Protein AF-0000000087150992 (afdb_homodimer)

Nearest PDB structures (foldseek):
  1lnw-assembly7_A  TM=8.086E-01  e=1.161E-07  Pseudomonas aeruginosa
  3zmd-assembly2_D  TM=7.939E-01  e=7.480E-08  Streptomyces coelicolor
  4zzl-assembly1_B  TM=8.376E-01  e=4.347E-07  Pseudomonas aeruginosa
  8xzu-assembly1_A  TM=7.834E-01  e=3.175E-07  Escherichia coli O127:H6 str. E2348/69
  5cyv-assembly1_B  TM=8.216E-01  e=1.347E-06  Rhodococcus jostii RHA1

Radius of gyration: 24.55 Å; Cα contacts (8 Å, |Δi|>4): 313; chains: 2; bounding box: 111×54×68 Å

Foldseek 3Di:
DPPPPPPPPPPPPPPDPDPPPPPDPPPPPDDPVVVVVVVVVVVVVVLQVVLQVVCCVPPVDGPLLLVLLVVQLVPQVFAFLVRSCVVSVDDSVVSVVSLVVCVVVQQWDWDQDPVHNVTIGIHGDPVNNVVSVVVVVVSVVSVCVVVVVDDPVVVVVVVVVVVVVVVVVVVVD/DPPPPPPPPPPPPPPPPDPPPPPDPPPPPDDPVVVVVVVVVVVVVVLQVVLQVVCCVPPVDGPLLLVLLVVQLVPQVFAFLVRSCVVSVDDSVVSVVSLVVCVVVQQWDWDQDPVHNVTIGIHGDPVNNVVSVVVVVVSVVSVCVVVVVDDPVVVVVVVVVVVVVVVVVVVVD

Organism: NCBI:txid2511166

Secondary structure (DSSP, 8-state):
---------------------------TTS-HHHHHHHHHHHHHHHHHHHHHHHHHHHHS--HHHHHHHHHHHT-TT-B-HHHHHHHHT--HHHHHHHHHHHHHTTSEEEEE-SS-TT-EEEEE-HHHHHHHHHHHHHHHHHHHHHHTTS-HHHHHHHHHHHHHHHHHHHH--/---------------------------TTS-HHHHHHHHHHHHHHHHHHHHHHHHHHHHS--HHHHHHHHHHHT-TT-EEHHHHHHHHT--HHHHHHHHHHHHHTTSEEEEE-SS-TT-EEEEE-HHHHHHHHHHHHHHHHHHHHHHTTS-HHHHHHHHHHHHHHHHHHHH--

Solvent-accessible surface area (backbone atoms only — not comparable to full-atom values): 19732 Å² total; per-residue (Å²): 137,85,79,74,78,74,74,73,75,76,73,76,74,74,75,72,75,74,69,74,78,65,74,67,77,76,58,92,76,62,51,71,36,51,54,37,50,54,39,49,47,49,40,50,49,53,51,49,52,54,49,31,55,47,35,34,70,77,66,71,43,47,54,69,57,49,51,51,51,53,53,30,70,74,26,85,89,32,41,37,70,66,57,52,28,65,73,68,72,48,54,65,70,58,45,51,54,50,50,51,50,36,37,74,71,47,32,30,44,81,37,72,27,90,88,41,76,86,37,55,22,37,31,62,28,75,62,20,47,54,52,43,52,56,50,50,54,52,50,48,53,53,41,34,64,64,52,55,76,49,52,70,66,54,48,54,52,41,40,52,44,37,49,53,49,39,56,52,48,60,68,74,100,136,84,83,73,79,76,73,76,74,76,74,76,74,74,74,71,74,73,70,75,77,66,75,66,77,77,57,92,76,61,51,73,37,51,56,36,50,53,37,50,47,50,40,50,51,54,51,48,52,54,49,30,54,49,35,34,71,77,65,71,42,47,54,69,58,49,52,52,51,53,52,29,70,73,26,85,88,31,41,38,68,67,58,51,27,65,71,66,71,49,54,66,68,58,44,51,54,50,50,52,51,37,36,73,71,47,32,30,43,80,35,72,27,89,88,41,76,88,37,55,23,37,30,62,26,75,62,20,47,55,54,44,50,56,50,50,53,52,51,50,52,51,41,34,64,66,52,54,76,50,51,70,66,55,47,53,51,42,38,51,43,38,50,53,50,38,56,51,47,58,68,75,99

Structure (mmCIF, N/CA/C/O backbone):
data_AF-0000000087150992-model_v1
#
loop_
_entity.id
_entity.type
_entity.pdbx_description
1 polymer 'HTH marR-type domain-containing protein'
#
loop_
_atom_site.group_PDB
_atom_site.id
_atom_site.type_symbol
_atom_site.label_atom_id
_atom_site.label_alt_id
_atom_site.label_comp_id
_atom_site.label_asym_id
_atom_site.label_entity_id
_atom_site.label_seq_id
_atom_site.pdbx_PDB_ins_code
_atom_site.Cartn_x
_atom_site.Cartn_y
_atom_site.Cartn_z
_atom_site.occupancy
_atom_site.B_iso_or_equiv
_atom_site.auth_seq_id
_atom_site.auth_comp_id
_atom_site.auth_asym_id
_atom_site.auth_atom_id
_atom_site.pdbx_PDB_model_num
ATOM 1 N N . MET A 1 1 ? 47.281 20.234 -45.594 1 30.03 1 MET A N 1
ATOM 2 C CA . MET A 1 1 ? 47.5 20.25 -44.125 1 30.03 1 MET A CA 1
ATOM 3 C C . MET A 1 1 ? 46.219 20.641 -43.406 1 30.03 1 MET A C 1
ATOM 5 O O . MET A 1 1 ? 45.969 21.828 -43.156 1 30.03 1 MET A O 1
ATOM 9 N N . ASP A 1 2 ? 45 19.969 -43.75 1 31.89 2 ASP A N 1
ATOM 10 C CA . ASP A 1 2 ? 43.594 20.234 -43.375 1 31.89 2 ASP A CA 1
ATOM 11 C C . ASP A 1 2 ? 43.375 19.953 -41.875 1 31.89 2 ASP A C 1
ATOM 13 O O . ASP A 1 2 ? 43.531 18.828 -41.406 1 31.89 2 ASP A O 1
ATOM 17 N N . ALA A 1 3 ? 43.75 20.953 -41.031 1 36.41 3 ALA A N 1
ATOM 18 C CA . ALA A 1 3 ? 43.562 20.984 -39.562 1 36.41 3 ALA A CA 1
ATOM 19 C C . ALA A 1 3 ? 42.094 20.797 -39.219 1 36.41 3 ALA A C 1
ATOM 21 O O . ALA A 1 3 ? 41.281 21.688 -39.406 1 36.41 3 ALA A O 1
ATOM 22 N N . THR A 1 4 ? 41.562 19.594 -39.344 1 32.5 4 THR A N 1
ATOM 23 C CA . THR A 1 4 ? 40.219 19.219 -38.906 1 32.5 4 THR A CA 1
ATOM 24 C C . THR A 1 4 ? 40.031 19.484 -37.438 1 32.5 4 THR A C 1
ATOM 26 O O . THR A 1 4 ? 40.75 18.922 -36.594 1 32.5 4 THR A O 1
ATOM 29 N N . VAL A 1 5 ? 39.625 20.656 -37.062 1 29.73 5 VAL A N 1
ATOM 30 C CA . VAL A 1 5 ? 39.344 21.078 -35.688 1 29.73 5 VAL A CA 1
ATOM 31 C C . VAL A 1 5 ? 38.344 20.109 -35.031 1 29.73 5 VAL A C 1
ATOM 33 O O . VAL A 1 5 ? 37.188 20.016 -35.469 1 29.73 5 VAL A O 1
ATOM 36 N N . LYS A 1 6 ? 38.812 18.938 -34.562 1 30.88 6 LYS A N 1
ATOM 37 C CA . LYS A 1 6 ? 38 18.031 -33.719 1 30.88 6 LYS A CA 1
ATOM 38 C C . LYS A 1 6 ? 37.406 18.781 -32.531 1 30.88 6 LYS A C 1
ATOM 40 O O . LYS A 1 6 ? 38.094 19.25 -31.656 1 30.88 6 LYS A O 1
ATOM 45 N N . ARG A 1 7 ? 36.312 19.547 -32.812 1 27.53 7 ARG A N 1
ATOM 46 C CA . ARG A 1 7 ? 35.594 20.109 -31.656 1 27.53 7 ARG A CA 1
ATOM 47 C C . ARG A 1 7 ? 35.25 19.031 -30.641 1 27.53 7 ARG A C 1
ATOM 49 O O . ARG A 1 7 ? 34.594 18.047 -30.969 1 27.53 7 ARG A O 1
ATOM 56 N N . LYS A 1 8 ? 36.062 18.922 -29.625 1 28.25 8 LYS A N 1
ATOM 57 C CA . LYS A 1 8 ? 35.844 18.078 -28.453 1 28.25 8 LYS A CA 1
ATOM 58 C C . LYS A 1 8 ? 34.406 18.266 -27.922 1 28.25 8 LYS A C 1
ATOM 60 O O . LYS A 1 8 ? 34 19.375 -27.609 1 28.25 8 LYS A O 1
ATOM 65 N N . VAL A 1 9 ? 33.438 17.531 -28.422 1 30.3 9 VAL A N 1
ATOM 66 C CA . VAL A 1 9 ? 32.094 17.469 -27.828 1 30.3 9 VAL A CA 1
ATOM 67 C C . VAL A 1 9 ? 32.219 17.297 -26.312 1 30.3 9 VAL A C 1
ATOM 69 O O . VAL A 1 9 ? 32.875 16.375 -25.844 1 30.3 9 VAL A O 1
ATOM 72 N N . ARG A 1 10 ? 32.219 18.422 -25.594 1 30.8 10 ARG A N 1
ATOM 73 C CA . ARG A 1 10 ? 32.125 18.422 -24.125 1 30.8 10 ARG A CA 1
ATOM 74 C C . ARG A 1 10 ? 31.109 17.391 -23.656 1 30.8 10 ARG A C 1
ATOM 76 O O . ARG A 1 10 ? 29.938 17.438 -24.047 1 30.8 10 ARG A O 1
ATOM 83 N N . SER A 1 11 ? 31.594 16.172 -23.266 1 30.17 11 SER A N 1
ATOM 84 C CA . SER A 1 11 ? 30.828 15.102 -22.656 1 30.17 11 SER A CA 1
ATOM 85 C C . SER A 1 11 ? 29.875 15.648 -21.594 1 30.17 11 SER A C 1
ATOM 87 O O . SER A 1 11 ? 30.266 16.453 -20.734 1 30.17 11 SER A O 1
ATOM 89 N N . ALA A 1 12 ? 28.672 15.922 -21.938 1 28.17 12 ALA A N 1
ATOM 90 C CA . ALA A 1 12 ? 27.672 16.266 -20.938 1 28.17 12 ALA A CA 1
ATOM 91 C C . ALA A 1 12 ? 27.812 15.398 -19.688 1 28.17 12 ALA A C 1
ATOM 93 O O . ALA A 1 12 ? 27.766 14.164 -19.766 1 28.17 12 ALA A O 1
ATOM 94 N N . LYS A 1 13 ? 28.625 15.797 -18.688 1 29.56 13 LYS A N 1
ATOM 95 C CA . LYS A 1 13 ? 28.688 15.164 -17.375 1 29.56 13 LYS A CA 1
ATOM 96 C C . LYS A 1 13 ? 27.281 14.75 -16.906 1 29.56 13 LYS A C 1
ATOM 98 O O . LYS A 1 13 ? 26.359 15.562 -16.922 1 29.56 13 LYS A O 1
ATOM 103 N N . SER A 1 14 ? 26.844 13.477 -17.062 1 30.59 14 SER A N 1
ATOM 104 C CA . SER A 1 14 ? 25.625 12.828 -16.594 1 30.59 14 SER A CA 1
ATOM 105 C C . SER A 1 14 ? 25.25 13.305 -15.195 1 30.59 14 SER A C 1
ATOM 107 O O . SER A 1 14 ? 26.047 13.234 -14.266 1 30.59 14 SER A O 1
ATOM 109 N N . ALA A 1 15 ? 24.531 14.391 -15.039 1 31.69 15 ALA A N 1
ATOM 110 C CA . ALA A 1 15 ? 24.016 14.852 -13.75 1 31.69 15 ALA A CA 1
ATOM 111 C C . ALA A 1 15 ? 23.594 13.68 -12.875 1 31.69 15 ALA A C 1
ATOM 113 O O . ALA A 1 15 ? 22.906 12.766 -13.352 1 31.69 15 ALA A O 1
ATOM 114 N N . ARG A 1 16 ? 24.453 13.227 -11.938 1 30.14 16 ARG A N 1
ATOM 115 C CA . ARG A 1 16 ? 24.141 12.18 -10.977 1 30.14 16 ARG A CA 1
ATOM 116 C C . ARG A 1 16 ? 22.703 12.297 -10.477 1 30.14 16 ARG A C 1
ATOM 118 O O . ARG A 1 16 ? 22.25 13.398 -10.172 1 30.14 16 ARG A O 1
ATOM 125 N N . PRO A 1 17 ? 21.766 11.445 -10.805 1 33.44 17 PRO A N 1
ATOM 126 C CA . PRO A 1 17 ? 20.406 11.57 -10.273 1 33.44 17 PRO A CA 1
ATOM 127 C C . PRO A 1 17 ? 20.391 11.961 -8.797 1 33.44 17 PRO A C 1
ATOM 129 O O . PRO A 1 17 ? 21.281 11.578 -8.039 1 33.44 17 PRO A O 1
ATOM 132 N N . ALA A 1 18 ? 19.875 13.125 -8.461 1 33.72 18 ALA A N 1
ATOM 133 C CA . ALA A 1 18 ? 19.797 13.625 -7.09 1 33.72 18 ALA A CA 1
ATOM 134 C C . ALA A 1 18 ? 19.406 12.508 -6.125 1 33.72 18 ALA A C 1
ATOM 136 O O . ALA A 1 18 ? 18.656 11.602 -6.492 1 33.72 18 ALA A O 1
ATOM 137 N N . PRO A 1 19 ? 20.266 12.125 -5.199 1 32.22 19 PRO A N 1
ATOM 138 C CA . PRO A 1 19 ? 19.922 11.078 -4.234 1 32.22 19 PRO A CA 1
ATOM 139 C C . PRO A 1 19 ? 18.469 11.18 -3.76 1 32.22 19 PRO A C 1
ATOM 141 O O . PRO A 1 19 ? 17.875 12.258 -3.795 1 32.22 19 PRO A O 1
ATOM 144 N N . PRO A 1 20 ? 17.656 10.195 -3.779 1 33.03 20 PRO A N 1
ATOM 145 C CA . PRO A 1 20 ? 16.312 10.312 -3.215 1 33.03 20 PRO A CA 1
ATOM 146 C C . PRO A 1 20 ? 16.281 11.148 -1.938 1 33.03 20 PRO A C 1
ATOM 148 O O . PRO A 1 20 ? 17.25 11.148 -1.167 1 33.03 20 PRO A O 1
ATOM 151 N N . VAL A 1 21 ? 15.875 12.359 -1.996 1 33.38 21 VAL A N 1
ATOM 152 C CA . VAL A 1 21 ? 15.734 13.203 -0.815 1 33.38 21 VAL A CA 1
ATOM 153 C C . VAL A 1 21 ? 15.453 12.336 0.41 1 33.38 21 VAL A C 1
ATOM 155 O O . VAL A 1 21 ? 14.523 11.516 0.401 1 33.38 21 VAL A O 1
ATOM 158 N N . GLU A 1 22 ? 16.469 11.852 1.103 1 36.12 22 GLU A N 1
ATOM 159 C CA . GLU A 1 22 ? 16.25 11.227 2.404 1 36.12 22 GLU A CA 1
ATOM 160 C C . GLU A 1 22 ? 15.125 11.906 3.168 1 36.12 22 GLU A C 1
ATOM 162 O O . GLU A 1 22 ? 14.953 13.125 3.078 1 36.12 22 GLU A O 1
ATOM 167 N N . PRO A 1 23 ? 14.031 11.281 3.492 1 36.53 23 PRO A N 1
ATOM 168 C CA . PRO A 1 23 ? 13.062 12.023 4.305 1 36.53 23 PRO A CA 1
ATOM 169 C C . PRO A 1 23 ? 13.734 12.984 5.281 1 36.53 23 PRO A C 1
ATOM 171 O O . PRO A 1 23 ? 14.883 12.773 5.676 1 36.53 23 PRO A O 1
ATOM 174 N N . ALA A 1 24 ? 13.43 14.305 5.215 1 37.59 24 ALA A N 1
ATOM 175 C CA . ALA A 1 24 ? 13.875 15.273 6.211 1 37.59 24 ALA A CA 1
ATOM 176 C C . ALA A 1 24 ? 14.227 14.586 7.527 1 37.59 24 ALA A C 1
ATOM 178 O O . ALA A 1 24 ? 13.703 13.508 7.832 1 37.59 24 ALA A O 1
ATOM 179 N N . PRO A 1 25 ? 15.367 14.82 8.047 1 37.38 25 PRO A N 1
ATOM 180 C CA . PRO A 1 25 ? 15.586 14.305 9.406 1 37.38 25 PRO A CA 1
ATOM 181 C C . PRO A 1 25 ? 14.297 14.203 10.211 1 37.38 25 PRO A C 1
ATOM 183 O O . PRO A 1 25 ? 13.391 15.023 10.047 1 37.38 25 PRO A O 1
ATOM 186 N N . GLU A 1 26 ? 13.664 12.961 10.414 1 41.31 26 GLU A N 1
ATOM 187 C CA . GLU A 1 26 ? 12.578 12.781 11.367 1 41.31 26 GLU A CA 1
ATOM 188 C C . GLU A 1 26 ? 12.602 13.859 12.445 1 41.31 26 GLU A C 1
ATOM 190 O O . GLU A 1 26 ? 13.594 13.992 13.172 1 41.31 26 GLU A O 1
ATOM 195 N N . SER A 1 27 ? 12.266 15.008 12.297 1 39.84 27 SER A N 1
ATOM 196 C CA . SER A 1 27 ? 12.156 15.922 13.43 1 39.84 27 SER A CA 1
ATOM 197 C C . SER A 1 27 ? 12.023 15.156 14.742 1 39.84 27 SER A C 1
ATOM 199 O O . SER A 1 27 ? 11.445 14.07 14.781 1 39.84 27 SER A O 1
ATOM 201 N N . ASP A 1 28 ? 12.898 15.258 15.758 1 43.44 28 ASP A N 1
ATOM 202 C CA . ASP A 1 28 ? 12.914 14.82 17.156 1 43.44 28 ASP A CA 1
ATOM 203 C C . ASP A 1 28 ? 11.5 14.609 17.672 1 43.44 28 ASP A C 1
ATOM 205 O O . ASP A 1 28 ? 11.281 13.812 18.594 1 43.44 28 ASP A O 1
ATOM 209 N N . GLY A 1 29 ? 10.469 15.359 17.109 1 50.53 29 GLY A N 1
ATOM 210 C CA . GLY A 1 29 ? 9.156 15.352 17.75 1 50.53 29 GLY A CA 1
ATOM 211 C C . GLY A 1 29 ? 8.203 14.344 17.141 1 50.53 29 GLY A C 1
ATOM 212 O O . GLY A 1 29 ? 7.016 14.32 17.484 1 50.53 29 GLY A O 1
ATOM 213 N N . ALA A 1 30 ? 8.539 13.797 16.047 1 60.84 30 ALA A N 1
ATOM 214 C CA . ALA A 1 30 ? 7.551 12.852 15.539 1 60.84 30 ALA A CA 1
ATOM 215 C C . ALA A 1 30 ? 7.402 11.656 16.484 1 60.84 30 ALA A C 1
ATOM 217 O O . ALA A 1 30 ? 8.398 11.062 16.906 1 60.84 30 ALA A O 1
ATOM 218 N N . HIS A 1 31 ? 6.23 11.398 16.859 1 86.69 31 HIS A N 1
ATOM 219 C CA . HIS A 1 31 ? 5.879 10.266 17.703 1 86.69 31 HIS A CA 1
ATOM 220 C C . HIS A 1 31 ? 6.336 8.953 17.094 1 86.69 31 HIS A C 1
ATOM 222 O O . HIS A 1 31 ? 6.441 8.844 15.867 1 86.69 31 HIS A O 1
ATOM 228 N N . LEU A 1 32 ? 7.047 8.125 17.859 1 93.44 32 LEU A N 1
ATOM 229 C CA . LEU A 1 32 ? 7.484 6.785 17.5 1 93.44 32 LEU A CA 1
ATOM 230 C C . LEU A 1 32 ? 6.465 6.109 16.594 1 93.44 32 LEU A C 1
ATOM 232 O O . LEU A 1 32 ? 6.832 5.457 15.609 1 93.44 32 LEU A O 1
ATOM 236 N N . GLU A 1 33 ? 5.273 6.379 16.75 1 96.06 33 GLU A N 1
ATOM 237 C CA . GLU A 1 33 ? 4.18 5.773 15.992 1 96.06 33 GLU A CA 1
ATOM 238 C C . GLU A 1 33 ? 4.176 6.262 14.547 1 96.06 33 GLU A C 1
ATOM 240 O O . GLU A 1 33 ? 3.982 5.473 13.617 1 96.06 33 GLU A O 1
ATOM 245 N N . LEU A 1 34 ? 4.41 7.547 14.398 1 95.31 34 LEU A N 1
ATOM 246 C CA . LEU A 1 34 ? 4.422 8.109 13.055 1 95.31 34 LEU A CA 1
ATOM 247 C C . LEU A 1 34 ? 5.613 7.594 12.258 1 95.31 34 LEU A C 1
ATOM 249 O O . LEU A 1 34 ? 5.492 7.305 11.07 1 95.31 34 LEU A O 1
ATOM 253 N N . ARG A 1 35 ? 6.719 7.48 12.914 1 95.31 35 ARG A N 1
ATOM 254 C CA . ARG A 1 35 ? 7.906 6.953 12.25 1 95.31 35 ARG A CA 1
ATOM 255 C C . ARG A 1 35 ? 7.688 5.512 11.805 1 95.31 35 ARG A C 1
ATOM 257 O O . ARG A 1 35 ? 8.109 5.129 10.711 1 95.31 35 ARG A O 1
ATOM 264 N N . ILE A 1 36 ? 7.023 4.758 12.617 1 97.19 36 ILE A N 1
ATOM 265 C CA . ILE A 1 36 ? 6.715 3.371 12.281 1 97.19 36 ILE A CA 1
ATOM 266 C C . ILE A 1 36 ? 5.828 3.324 11.039 1 97.19 36 ILE A C 1
ATOM 268 O O . ILE A 1 36 ? 6.086 2.553 10.117 1 97.19 36 ILE A O 1
ATOM 272 N N . TRP A 1 37 ? 4.82 4.156 11.023 1 96.75 37 TRP A N 1
ATOM 273 C CA . TRP A 1 37 ? 3.898 4.191 9.891 1 96.75 37 TRP A CA 1
ATOM 274 C C . TRP A 1 37 ? 4.633 4.547 8.602 1 96.75 37 TRP A C 1
ATOM 276 O O . TRP A 1 37 ? 4.473 3.867 7.586 1 96.75 37 TRP A O 1
ATOM 286 N N . LEU A 1 38 ? 5.441 5.555 8.664 1 93.69 38 LEU A N 1
ATOM 287 C CA . LEU A 1 38 ? 6.156 6.02 7.48 1 93.69 3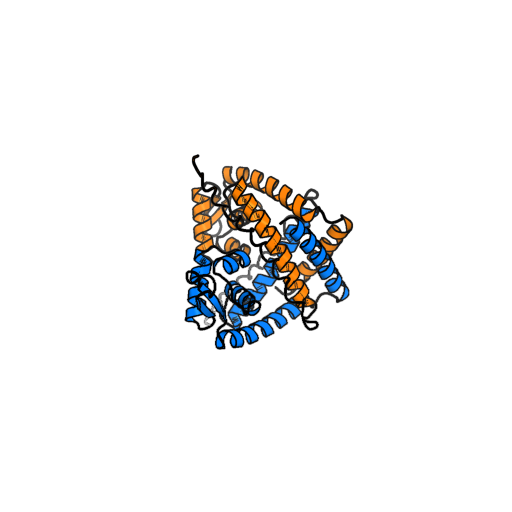8 LEU A CA 1
ATOM 288 C C . LEU A 1 38 ? 7.129 4.953 6.98 1 93.69 38 LEU A C 1
ATOM 290 O O . LEU A 1 38 ? 7.27 4.758 5.77 1 93.69 38 LEU A O 1
ATOM 294 N N . ARG A 1 39 ? 7.754 4.238 7.887 1 95.88 39 ARG A N 1
ATOM 295 C CA . ARG A 1 39 ? 8.68 3.18 7.496 1 95.88 39 ARG A CA 1
ATOM 296 C C . ARG A 1 39 ? 7.93 1.986 6.914 1 95.88 39 ARG A C 1
ATOM 298 O O . ARG A 1 39 ? 8.367 1.393 5.926 1 95.88 39 ARG A O 1
ATOM 305 N N . LEU A 1 40 ? 6.859 1.624 7.574 1 97.31 40 LEU A N 1
ATOM 306 C CA . LEU A 1 40 ? 6 0.558 7.074 1 97.31 40 LEU A CA 1
ATOM 307 C C . LEU A 1 40 ? 5.527 0.861 5.652 1 97.31 40 LEU A C 1
ATOM 309 O O . LEU A 1 40 ? 5.637 0.012 4.766 1 97.31 40 LEU A O 1
ATOM 313 N N . LEU A 1 41 ? 5.051 2.055 5.445 1 93.75 41 LEU A N 1
ATOM 314 C CA . LEU A 1 41 ? 4.574 2.498 4.141 1 93.75 41 LEU A CA 1
ATOM 315 C C . LEU A 1 41 ? 5.703 2.479 3.115 1 93.75 41 LEU A C 1
ATOM 317 O O . LEU A 1 41 ? 5.512 2.029 1.982 1 93.75 41 LEU A O 1
ATOM 321 N N . ALA A 1 42 ? 6.828 2.947 3.514 1 92.94 42 ALA A N 1
ATOM 322 C CA . ALA A 1 42 ? 7.977 2.975 2.613 1 92.94 42 ALA A CA 1
ATOM 323 C C . ALA A 1 42 ? 8.367 1.564 2.182 1 92.94 42 ALA A C 1
ATOM 325 O O . ALA A 1 42 ? 8.641 1.324 1.003 1 92.94 42 ALA A O 1
ATOM 326 N N . CYS A 1 43 ? 8.422 0.667 3.102 1 96 43 CYS A N 1
ATOM 327 C CA . CYS A 1 43 ? 8.75 -0.718 2.785 1 96 43 CYS A CA 1
ATOM 328 C C . CYS A 1 43 ? 7.723 -1.322 1.837 1 96 43 CYS A C 1
ATOM 330 O O . CYS A 1 43 ? 8.086 -1.905 0.812 1 96 43 CYS A O 1
ATOM 332 N N . ALA A 1 44 ? 6.469 -1.169 2.191 1 94.88 44 ALA A N 1
ATOM 333 C CA . ALA A 1 44 ? 5.402 -1.721 1.357 1 94.88 44 ALA A CA 1
ATOM 334 C C . ALA A 1 44 ? 5.453 -1.137 -0.052 1 94.88 44 ALA A C 1
ATOM 336 O O . ALA A 1 44 ? 5.355 -1.871 -1.038 1 94.88 44 ALA A O 1
ATOM 337 N N . THR A 1 45 ? 5.641 0.156 -0.151 1 91.38 45 THR A N 1
ATOM 338 C CA . THR A 1 45 ? 5.656 0.851 -1.433 1 91.38 45 THR A CA 1
ATOM 339 C C . THR A 1 45 ? 6.836 0.389 -2.283 1 91.38 45 THR A C 1
ATOM 341 O O . THR A 1 45 ? 6.688 0.139 -3.48 1 91.38 45 THR A O 1
ATOM 344 N N . ARG A 1 46 ? 7.934 0.303 -1.704 1 92.88 46 ARG A N 1
ATOM 345 C CA . ARG A 1 46 ? 9.133 -0.097 -2.439 1 92.88 46 ARG A CA 1
ATOM 346 C C . ARG A 1 46 ? 9 -1.523 -2.963 1 92.88 46 ARG A C 1
ATOM 348 O O . ARG A 1 46 ? 9.375 -1.809 -4.102 1 92.88 46 ARG A O 1
ATOM 355 N N . ILE A 1 47 ? 8.531 -2.404 -2.162 1 95.69 47 ILE A N 1
ATOM 356 C CA . ILE A 1 47 ? 8.336 -3.785 -2.588 1 95.69 47 ILE A CA 1
ATOM 357 C C . ILE A 1 47 ? 7.293 -3.844 -3.701 1 95.69 47 ILE A C 1
ATOM 359 O O . ILE A 1 47 ? 7.5 -4.512 -4.719 1 95.69 47 ILE A O 1
ATOM 363 N N . GLU A 1 48 ? 6.207 -3.156 -3.527 1 93.25 48 GLU A N 1
ATOM 364 C CA . GLU A 1 48 ? 5.16 -3.121 -4.547 1 93.25 48 GLU A CA 1
ATOM 365 C C . GLU A 1 48 ? 5.703 -2.6 -5.875 1 93.25 48 GLU A C 1
ATOM 367 O O . GLU A 1 48 ? 5.387 -3.141 -6.938 1 93.25 48 GLU A O 1
ATOM 372 N N . LYS A 1 49 ? 6.453 -1.532 -5.781 1 92.31 49 LYS A N 1
ATOM 373 C CA . LYS A 1 49 ? 7.043 -0.979 -6.996 1 92.31 49 LYS A CA 1
ATOM 374 C C . LYS A 1 49 ? 7.906 -2.016 -7.711 1 92.31 49 LYS A C 1
ATOM 376 O O . LYS A 1 49 ? 7.824 -2.168 -8.93 1 92.31 49 LYS A O 1
ATOM 381 N N . ALA A 1 50 ? 8.734 -2.699 -6.98 1 94.38 50 ALA A N 1
ATOM 382 C CA . ALA A 1 50 ? 9.594 -3.736 -7.551 1 94.38 50 ALA A CA 1
ATOM 383 C C . ALA A 1 50 ? 8.766 -4.859 -8.164 1 94.38 50 ALA A C 1
ATOM 385 O O . ALA A 1 50 ? 9.039 -5.312 -9.273 1 94.38 50 ALA A O 1
ATOM 386 N N . LEU A 1 51 ? 7.777 -5.281 -7.457 1 95.94 51 LEU A N 1
ATOM 387 C CA . LEU A 1 51 ? 6.918 -6.359 -7.934 1 95.94 51 LEU A CA 1
ATOM 388 C C . LEU A 1 51 ? 6.152 -5.934 -9.18 1 95.94 51 LEU A C 1
ATOM 390 O O . LEU A 1 51 ? 6.051 -6.703 -10.141 1 95.94 51 LEU A O 1
ATOM 394 N N . ASN A 1 52 ? 5.617 -4.758 -9.148 1 93.94 52 ASN A N 1
ATOM 395 C CA . ASN A 1 52 ? 4.863 -4.254 -10.289 1 93.94 52 ASN A CA 1
ATOM 396 C C . ASN A 1 52 ? 5.73 -4.191 -11.547 1 93.94 52 ASN A C 1
ATOM 398 O O . ASN A 1 52 ? 5.285 -4.566 -12.633 1 93.94 52 ASN A O 1
ATOM 402 N N . ALA A 1 53 ? 6.914 -3.695 -11.383 1 93.62 53 ALA A N 1
ATOM 403 C CA . ALA A 1 53 ? 7.832 -3.621 -12.516 1 93.62 53 ALA A CA 1
ATOM 404 C C . ALA A 1 53 ? 8.102 -5.004 -13.094 1 93.62 53 ALA A C 1
ATOM 406 O O . ALA A 1 53 ? 8.109 -5.18 -14.312 1 93.62 53 ALA A O 1
ATOM 407 N N . ARG A 1 54 ? 8.266 -5.957 -12.297 1 96.5 54 ARG A N 1
ATOM 408 C CA . ARG A 1 54 ? 8.57 -7.312 -12.742 1 96.5 54 ARG A CA 1
ATOM 409 C C . ARG A 1 54 ? 7.336 -7.977 -13.352 1 96.5 54 ARG A C 1
ATOM 411 O O . ARG A 1 54 ? 7.441 -8.695 -14.344 1 96.5 54 ARG A O 1
ATOM 418 N N . LEU A 1 55 ? 6.191 -7.754 -12.758 1 97 55 LEU A N 1
ATOM 419 C CA . LEU A 1 55 ? 4.938 -8.273 -13.297 1 97 55 LEU A CA 1
ATOM 420 C C . LEU A 1 55 ? 4.691 -7.742 -14.711 1 97 55 LEU A C 1
ATOM 422 O O . LEU A 1 55 ? 4.285 -8.492 -15.594 1 97 55 LEU A O 1
ATOM 426 N N . ARG A 1 56 ? 4.953 -6.52 -14.867 1 95.19 56 ARG A N 1
ATOM 427 C CA . ARG A 1 56 ? 4.785 -5.914 -16.188 1 95.19 56 ARG A CA 1
ATOM 428 C C . ARG A 1 56 ? 5.773 -6.504 -17.188 1 95.19 56 ARG A C 1
ATOM 430 O O . ARG A 1 56 ? 5.395 -6.855 -18.297 1 95.19 56 ARG A O 1
ATOM 437 N N . LYS A 1 57 ? 6.941 -6.617 -16.719 1 96.94 57 LYS A N 1
ATOM 438 C CA . LYS A 1 57 ? 8.016 -7.066 -17.609 1 96.94 57 LYS A CA 1
ATOM 439 C C . LYS A 1 57 ? 7.816 -8.523 -18.016 1 96.94 57 LYS A C 1
ATOM 441 O O . LYS A 1 57 ? 7.93 -8.867 -19.188 1 96.94 57 LYS A O 1
ATOM 446 N N . GLU A 1 58 ? 7.469 -9.367 -17.141 1 97.25 58 GLU A N 1
ATOM 447 C CA . GLU A 1 58 ? 7.477 -10.805 -17.406 1 97.25 58 GLU A CA 1
ATOM 448 C C . GLU A 1 58 ? 6.098 -11.289 -17.859 1 97.25 58 GLU A C 1
ATOM 450 O O . GLU A 1 58 ? 5.988 -12.258 -18.609 1 97.25 58 GLU A O 1
ATOM 455 N N . PHE A 1 59 ? 5.016 -10.602 -17.422 1 96.94 59 PHE A N 1
ATOM 456 C CA . PHE A 1 59 ? 3.689 -11.156 -17.656 1 96.94 59 PHE A CA 1
ATOM 457 C C . PHE A 1 59 ? 2.77 -10.117 -18.281 1 96.94 59 PHE A C 1
ATOM 459 O O . PHE A 1 59 ? 1.595 -10.391 -18.531 1 96.94 59 PHE A O 1
ATOM 466 N N . ASN A 1 60 ? 3.244 -8.977 -18.516 1 95.88 60 ASN A N 1
ATOM 467 C CA . ASN A 1 60 ? 2.438 -7.883 -19.047 1 95.88 60 ASN A CA 1
ATOM 468 C C . ASN A 1 60 ? 1.172 -7.664 -18.219 1 95.88 60 ASN A C 1
ATOM 470 O O . ASN A 1 60 ? 0.077 -7.555 -18.781 1 95.88 60 ASN A O 1
ATOM 474 N N . THR A 1 61 ? 1.289 -7.668 -16.953 1 95.69 61 THR A N 1
ATOM 475 C CA . THR A 1 61 ? 0.19 -7.488 -16.016 1 95.69 61 THR A CA 1
ATOM 476 C C . THR A 1 61 ? 0.566 -6.48 -14.922 1 95.69 61 THR A C 1
ATOM 478 O O . THR A 1 61 ? 1.692 -5.98 -14.898 1 95.69 61 THR A O 1
ATOM 481 N N . THR A 1 62 ? -0.458 -6.105 -14.109 1 91.88 62 THR A N 1
ATOM 482 C CA . THR A 1 62 ? -0.252 -5.133 -13.047 1 91.88 62 THR A CA 1
ATOM 483 C C . THR A 1 62 ? -0.479 -5.773 -11.68 1 91.88 62 THR A C 1
ATOM 485 O O . THR A 1 62 ? -1.031 -6.871 -11.586 1 91.88 62 THR A O 1
ATOM 488 N N . LEU A 1 63 ? -0.034 -5.055 -10.719 1 91.19 63 LEU A N 1
ATOM 489 C CA . LEU A 1 63 ? -0.226 -5.539 -9.352 1 91.19 63 LEU A CA 1
ATOM 490 C C . LEU A 1 63 ? -1.71 -5.641 -9.016 1 91.19 63 LEU A C 1
ATOM 492 O O . LEU A 1 63 ? -2.133 -6.574 -8.336 1 91.19 63 LEU A O 1
ATOM 496 N N . ALA A 1 64 ? -2.496 -4.699 -9.477 1 90.5 64 ALA A N 1
ATOM 497 C CA . ALA A 1 64 ? -3.934 -4.727 -9.219 1 90.5 64 ALA A CA 1
ATOM 498 C C . ALA A 1 64 ? -4.57 -5.984 -9.805 1 90.5 64 ALA A C 1
ATOM 500 O O . ALA A 1 64 ? -5.406 -6.625 -9.156 1 90.5 64 ALA A O 1
ATOM 501 N N . ARG A 1 65 ? -4.18 -6.297 -10.992 1 94.44 65 ARG A N 1
ATOM 502 C CA . ARG A 1 65 ? -4.656 -7.512 -11.641 1 94.44 65 ARG A CA 1
ATOM 503 C C . ARG A 1 65 ? -4.219 -8.758 -10.875 1 94.44 65 ARG A C 1
ATOM 505 O O . ARG A 1 65 ? -5.027 -9.656 -10.625 1 94.44 65 ARG A O 1
ATOM 512 N N . PHE A 1 66 ? -2.975 -8.758 -10.555 1 96.56 66 PHE A N 1
ATOM 513 C CA . PHE A 1 66 ? -2.426 -9.867 -9.797 1 96.56 66 PHE A CA 1
ATOM 514 C C . PHE A 1 66 ? -3.176 -10.055 -8.484 1 96.56 66 PHE A C 1
ATOM 516 O O . PHE A 1 66 ? -3.572 -11.172 -8.133 1 96.56 66 PHE A O 1
ATOM 523 N N . ASP A 1 67 ? -3.336 -8.984 -7.758 1 94 67 ASP A N 1
ATOM 524 C CA . ASP A 1 67 ? -3.982 -9.031 -6.449 1 94 67 ASP A CA 1
ATOM 525 C C . ASP A 1 67 ? -5.418 -9.539 -6.566 1 94 67 ASP A C 1
ATOM 527 O O . ASP A 1 67 ? -5.883 -10.305 -5.719 1 94 67 ASP A O 1
ATOM 531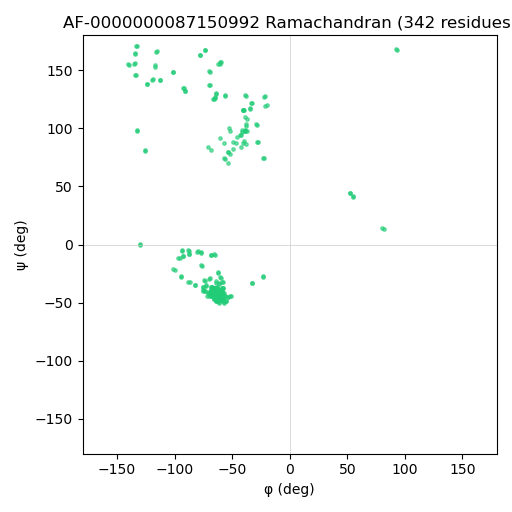 N N . LEU A 1 68 ? -6.133 -9.109 -7.52 1 95.5 68 LEU A N 1
ATOM 532 C CA . LEU A 1 68 ? -7.492 -9.594 -7.734 1 95.5 68 LEU A CA 1
ATOM 533 C C . LEU A 1 68 ? -7.504 -11.094 -7.977 1 95.5 68 LEU A C 1
ATOM 535 O O . LEU A 1 68 ? -8.281 -11.82 -7.355 1 95.5 68 LEU A O 1
ATOM 539 N N . LEU A 1 69 ? -6.648 -11.547 -8.836 1 97.25 69 LEU A N 1
ATOM 540 C CA . LEU A 1 69 ? -6.562 -12.977 -9.141 1 97.25 69 LEU A CA 1
ATOM 541 C C . LEU A 1 69 ? -6.184 -13.773 -7.895 1 97.25 69 LEU A C 1
ATOM 543 O O . LEU A 1 69 ? -6.707 -14.867 -7.676 1 97.25 69 LEU A O 1
ATOM 547 N N . ALA A 1 70 ? -5.262 -13.258 -7.164 1 95.75 70 ALA A N 1
ATOM 548 C CA . ALA A 1 70 ? -4.852 -13.898 -5.918 1 95.75 70 ALA A CA 1
ATOM 549 C C . ALA A 1 70 ? -6.035 -14.062 -4.973 1 95.75 70 ALA A C 1
ATOM 551 O O . ALA A 1 70 ? -6.176 -15.102 -4.324 1 95.75 70 ALA A O 1
ATOM 552 N N . GLN A 1 71 ? -6.832 -13.039 -4.91 1 93.5 71 GLN A N 1
ATOM 553 C CA . GLN A 1 71 ? -8.008 -13.078 -4.051 1 93.5 71 GLN A CA 1
ATOM 554 C C . GLN A 1 71 ? -8.992 -14.148 -4.516 1 93.5 71 GLN A C 1
ATOM 556 O O . GLN A 1 71 ? -9.523 -14.906 -3.699 1 93.5 71 GLN A O 1
ATOM 561 N N . LEU A 1 72 ? -9.195 -14.203 -5.719 1 96.19 72 LEU A N 1
ATOM 562 C CA . LEU A 1 72 ? -10.125 -15.195 -6.262 1 96.19 72 LEU A CA 1
ATOM 563 C C . LEU A 1 72 ? -9.57 -16.609 -6.086 1 96.19 72 LEU A C 1
ATOM 565 O O . LEU A 1 72 ? -10.328 -17.547 -5.867 1 96.19 72 LEU A O 1
ATOM 569 N N . ALA A 1 73 ? -8.258 -16.734 -6.238 1 95.75 73 ALA A N 1
ATOM 570 C CA . ALA A 1 73 ? -7.621 -18.031 -6.059 1 95.75 73 ALA A CA 1
ATOM 571 C C . ALA A 1 73 ? -7.848 -18.562 -4.648 1 95.75 73 ALA A C 1
ATOM 573 O O . ALA A 1 73 ? -7.926 -19.781 -4.445 1 95.75 73 ALA A O 1
ATOM 574 N N . ARG A 1 74 ? -8.008 -17.703 -3.75 1 92.25 74 ARG A N 1
ATOM 575 C CA . ARG A 1 74 ? -8.211 -18.094 -2.357 1 92.25 74 ARG A CA 1
ATOM 576 C C . ARG A 1 74 ? -9.688 -18.328 -2.062 1 92.25 74 ARG A C 1
ATOM 578 O O . ARG A 1 74 ? -10.047 -18.75 -0.965 1 92.25 74 ARG A O 1
ATOM 585 N N . ARG A 1 75 ? -10.516 -18.016 -2.953 1 93.62 75 ARG A N 1
ATOM 586 C CA . ARG A 1 75 ? -11.961 -18.109 -2.785 1 93.62 75 ARG A CA 1
ATOM 587 C C . ARG A 1 75 ? -12.586 -18.953 -3.9 1 93.62 75 ARG A C 1
ATOM 589 O O . ARG A 1 75 ? -13.273 -18.422 -4.773 1 93.62 75 ARG A O 1
ATOM 596 N N . PRO A 1 76 ? -12.492 -20.25 -3.738 1 90.19 76 PRO A N 1
ATOM 597 C CA . PRO A 1 76 ? -13.031 -21.094 -4.801 1 90.19 76 PRO A CA 1
ATOM 598 C C . PRO A 1 76 ? -14.539 -20.906 -5 1 90.19 76 PRO A C 1
ATOM 600 O O . PRO A 1 76 ? -15.055 -21.141 -6.098 1 90.19 76 PRO A O 1
ATOM 603 N N . GLU A 1 77 ? -15.188 -20.453 -3.953 1 91.12 77 GLU A N 1
ATOM 604 C CA . GLU A 1 77 ? -16.625 -20.219 -4.039 1 91.12 77 GLU A CA 1
ATOM 605 C C . GLU A 1 77 ? -16.922 -18.922 -4.797 1 91.12 77 GLU A C 1
ATOM 607 O O . GLU A 1 77 ? -18.078 -18.641 -5.117 1 91.12 77 GLU A O 1
ATOM 612 N N . GLY A 1 78 ? -15.938 -18.219 -5.105 1 94.25 78 GLY A N 1
ATOM 613 C CA . GLY A 1 78 ? -16.109 -16.953 -5.812 1 94.25 78 GLY A CA 1
ATOM 614 C C . GLY A 1 78 ? -16.219 -15.758 -4.887 1 94.25 78 GLY A C 1
ATOM 615 O O . GLY A 1 78 ? -16.297 -15.914 -3.666 1 94.25 78 GLY A O 1
ATOM 616 N N . ALA A 1 79 ? -16.125 -14.531 -5.461 1 94.56 79 ALA A N 1
ATOM 617 C CA . ALA A 1 79 ? -16.25 -13.289 -4.711 1 94.56 79 ALA A CA 1
ATOM 618 C C . ALA A 1 79 ? -17.172 -12.305 -5.434 1 94.56 79 ALA A C 1
ATOM 620 O O . ALA A 1 79 ? -17.219 -12.281 -6.668 1 94.56 79 ALA A O 1
ATOM 621 N N . SER A 1 80 ? -17.891 -11.555 -4.645 1 92.44 80 SER A N 1
ATOM 622 C CA . SER A 1 80 ? -18.719 -10.5 -5.234 1 92.44 80 SER A CA 1
ATOM 623 C C . SER A 1 80 ? -17.875 -9.289 -5.617 1 92.44 80 SER A C 1
ATOM 625 O O . SER A 1 80 ? -16.75 -9.133 -5.133 1 92.44 80 SER A O 1
ATOM 627 N N . MET A 1 81 ? -18.531 -8.492 -6.469 1 89.31 81 MET A N 1
ATOM 628 C CA . MET A 1 81 ? -17.875 -7.246 -6.855 1 89.31 81 MET A CA 1
ATOM 629 C C . MET A 1 81 ? -17.562 -6.391 -5.633 1 89.31 81 MET A C 1
ATOM 631 O O . MET A 1 81 ? -16.484 -5.793 -5.543 1 89.31 81 MET A O 1
ATOM 635 N N . SER A 1 82 ? -18.422 -6.371 -4.672 1 89.38 82 SER A N 1
ATOM 636 C CA . SER A 1 82 ? -18.25 -5.574 -3.461 1 89.38 82 SER A CA 1
ATOM 637 C C . SER A 1 82 ? -17.125 -6.117 -2.594 1 89.38 82 SER A C 1
ATOM 639 O O . SER A 1 82 ? -16.344 -5.348 -2.035 1 89.38 82 SER A O 1
ATOM 641 N N . GLU A 1 83 ? -17.047 -7.398 -2.504 1 89.44 83 GLU A N 1
ATOM 642 C CA . GLU A 1 83 ? -15.992 -8.039 -1.734 1 89.44 83 GLU A CA 1
ATOM 643 C C . GLU A 1 83 ? -14.617 -7.734 -2.332 1 89.44 83 GLU A C 1
ATOM 645 O O . GLU A 1 83 ? -13.664 -7.449 -1.604 1 89.44 83 GLU A O 1
ATOM 650 N N . VAL A 1 84 ? -14.516 -7.82 -3.615 1 89.69 84 VAL A N 1
ATOM 651 C CA . VAL A 1 84 ? -13.25 -7.582 -4.293 1 89.69 84 VAL A CA 1
ATOM 652 C C . VAL A 1 84 ? -12.867 -6.109 -4.172 1 89.69 84 VAL A C 1
ATOM 654 O O . VAL A 1 84 ? -11.703 -5.777 -3.947 1 89.69 84 VAL A O 1
ATOM 657 N N . SER A 1 85 ? -13.805 -5.203 -4.383 1 87.88 85 SER A N 1
ATOM 658 C CA . SER A 1 85 ? -13.57 -3.77 -4.246 1 87.88 85 SER A CA 1
ATOM 659 C C . SER A 1 85 ? -13.047 -3.424 -2.855 1 87.88 85 SER A C 1
ATOM 661 O O . SER A 1 85 ? -12.094 -2.65 -2.719 1 87.88 85 SER A O 1
ATOM 663 N N . ASP A 1 86 ? -13.672 -4.016 -1.828 1 83.88 86 ASP A N 1
ATOM 664 C CA . ASP A 1 86 ? -13.273 -3.777 -0.445 1 83.88 86 ASP A CA 1
ATOM 665 C C . ASP A 1 86 ? -11.852 -4.266 -0.191 1 83.88 86 ASP A C 1
ATOM 667 O O . ASP A 1 86 ? -11.07 -3.602 0.498 1 83.88 86 ASP A O 1
ATOM 671 N N . LEU A 1 87 ? -11.547 -5.316 -0.796 1 80.25 87 LEU A N 1
ATOM 672 C CA . LEU A 1 87 ? -10.25 -5.945 -0.557 1 80.25 87 LEU A CA 1
ATOM 673 C C . LEU A 1 87 ? -9.133 -5.18 -1.26 1 80.25 87 LEU A C 1
ATOM 675 O O . LEU A 1 87 ? -8.039 -5.035 -0.717 1 80.25 87 LEU A O 1
ATOM 679 N N . LEU A 1 88 ? -9.344 -4.641 -2.424 1 83.5 88 LEU A N 1
ATOM 680 C CA . LEU A 1 88 ? -8.305 -3.99 -3.211 1 83.5 88 LEU A CA 1
ATOM 681 C C . LEU A 1 88 ? -8.266 -2.492 -2.926 1 83.5 88 LEU A C 1
ATOM 683 O O . LEU A 1 88 ? -7.32 -1.806 -3.33 1 83.5 88 LEU A O 1
ATOM 687 N N . MET A 1 89 ? -9.211 -1.971 -2.225 1 76.75 89 MET A N 1
ATOM 688 C CA . MET A 1 89 ? -9.289 -0.556 -1.872 1 76.75 89 MET A CA 1
ATOM 689 C C . MET A 1 89 ? -9.227 0.32 -3.119 1 76.75 89 MET A C 1
ATOM 691 O O . MET A 1 89 ? -8.477 1.302 -3.152 1 76.75 89 MET A O 1
ATOM 695 N N . VAL A 1 90 ? -9.844 -0.025 -4.129 1 74.81 90 VAL A N 1
ATOM 696 C CA . VAL A 1 90 ? -9.969 0.726 -5.375 1 74.81 90 VAL A CA 1
ATOM 697 C C . VAL A 1 90 ? -11.43 1.077 -5.621 1 74.81 90 VAL A C 1
ATOM 699 O O . VAL A 1 90 ? -12.328 0.445 -5.062 1 74.81 90 VAL A O 1
ATOM 702 N N . SER A 1 91 ? -11.617 2.172 -6.348 1 75.31 91 SER A N 1
ATOM 703 C CA . SER A 1 91 ? -12.984 2.609 -6.641 1 75.31 91 SER A CA 1
ATOM 704 C C . SER A 1 91 ? -13.758 1.536 -7.395 1 75.31 91 SER A C 1
ATOM 706 O O . SER A 1 91 ? -13.164 0.686 -8.062 1 75.31 91 SER A O 1
ATOM 708 N N . ASN A 1 92 ? -15.07 1.607 -7.305 1 78.56 92 ASN A N 1
ATOM 709 C CA . ASN A 1 92 ? -15.953 0.679 -8.008 1 78.56 92 ASN A CA 1
ATOM 710 C C . ASN A 1 92 ? -15.75 0.754 -9.523 1 78.56 92 ASN A C 1
ATOM 712 O O . ASN A 1 92 ? -15.781 -0.27 -10.203 1 78.56 92 ASN A O 1
ATOM 716 N N . GLY A 1 93 ? -15.625 1.965 -9.93 1 81.25 93 GLY A N 1
ATOM 717 C CA . GLY A 1 93 ? -15.375 2.1 -11.359 1 81.25 93 GLY A CA 1
ATOM 718 C C . GLY A 1 93 ? -14.109 1.4 -11.812 1 81.25 93 GLY A C 1
ATOM 719 O O . GLY A 1 93 ? -14.102 0.731 -12.844 1 81.25 93 GLY A O 1
ATOM 720 N N . ALA A 1 94 ? -13.133 1.546 -11.078 1 83.19 94 ALA A N 1
ATOM 721 C CA . ALA A 1 94 ? -11.852 0.929 -11.398 1 83.19 94 ALA A CA 1
ATOM 722 C C . ALA A 1 94 ? -11.938 -0.593 -11.336 1 83.19 94 ALA A C 1
ATOM 724 O O . ALA A 1 94 ? -11.367 -1.292 -12.172 1 83.19 94 ALA A O 1
ATOM 725 N N . ILE A 1 95 ? -12.688 -1.106 -10.398 1 88.81 95 ILE A N 1
ATOM 726 C CA . ILE A 1 95 ? -12.844 -2.549 -10.25 1 88.81 95 ILE A CA 1
ATOM 727 C C . ILE A 1 95 ? -13.633 -3.107 -11.43 1 88.81 95 ILE A C 1
ATOM 729 O O . ILE A 1 95 ? -13.328 -4.191 -11.93 1 88.81 95 ILE A O 1
ATOM 733 N N 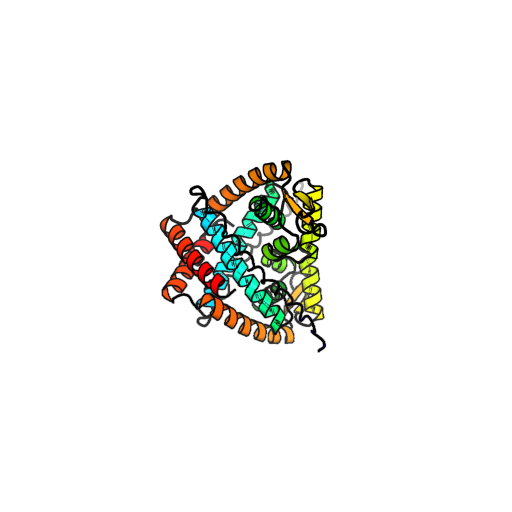. THR A 1 96 ? -14.656 -2.389 -11.805 1 92.19 96 THR A N 1
ATOM 734 C CA . THR A 1 96 ? -15.469 -2.812 -12.938 1 92.19 96 THR A CA 1
ATOM 735 C C . THR A 1 96 ? -14.609 -2.941 -14.195 1 92.19 96 THR A C 1
ATOM 737 O O . THR A 1 96 ? -14.664 -3.959 -14.891 1 92.19 96 THR A O 1
ATOM 740 N N . ALA A 1 97 ? -13.859 -1.97 -14.445 1 93.06 97 ALA A N 1
ATOM 741 C CA . ALA A 1 97 ? -12.984 -1.985 -15.609 1 93.06 97 ALA A CA 1
ATOM 742 C C . ALA A 1 97 ? -11.969 -3.123 -15.523 1 93.06 97 ALA A C 1
ATOM 744 O O . ALA A 1 97 ? -11.703 -3.805 -16.516 1 93.06 97 ALA A O 1
ATOM 745 N N . LEU A 1 98 ? -11.453 -3.318 -14.414 1 94.12 98 LEU A N 1
ATOM 746 C CA . LEU A 1 98 ? -10.469 -4.367 -14.172 1 94.12 98 LEU A CA 1
ATOM 747 C C . LEU A 1 98 ? -11.078 -5.746 -14.383 1 94.12 98 LEU A C 1
ATOM 749 O O . LEU A 1 98 ? -10.484 -6.602 -15.047 1 94.12 98 LEU A O 1
ATOM 753 N N . VAL A 1 99 ? -12.219 -5.934 -13.875 1 95.19 99 VAL A N 1
ATOM 754 C CA . VAL A 1 99 ? -12.922 -7.207 -13.992 1 95.19 99 VAL A CA 1
ATOM 755 C C . VAL A 1 99 ? -13.266 -7.477 -15.453 1 95.19 99 VAL A C 1
ATOM 757 O O . VAL A 1 99 ? -13.078 -8.586 -15.953 1 95.19 99 VAL A O 1
ATOM 760 N N . GLN A 1 100 ? -13.758 -6.48 -16.094 1 96.19 100 GLN A N 1
ATOM 761 C CA . GLN A 1 100 ? -14.102 -6.617 -17.5 1 96.19 100 GLN A CA 1
ATOM 762 C C . GLN A 1 100 ? -12.883 -7.02 -18.328 1 96.19 100 GLN A C 1
ATOM 764 O O . GLN A 1 100 ? -12.969 -7.902 -19.188 1 96.19 100 GLN A O 1
ATOM 769 N N . LYS A 1 101 ? -11.836 -6.438 -18.062 1 97.06 101 LYS A N 1
ATOM 770 C CA . LYS A 1 101 ? -10.609 -6.742 -18.781 1 97.06 101 LYS A CA 1
ATOM 771 C C . LYS A 1 101 ? -10.133 -8.164 -18.5 1 97.06 101 LYS A C 1
ATOM 773 O O . LYS A 1 101 ? -9.719 -8.883 -19.406 1 97.06 101 LYS A O 1
ATOM 778 N N . LEU A 1 102 ? -10.172 -8.594 -17.281 1 97.5 102 LEU A N 1
ATOM 779 C CA . LEU A 1 102 ? -9.75 -9.93 -16.891 1 97.5 102 LEU A CA 1
ATOM 780 C C . LEU A 1 102 ? -10.664 -10.992 -17.516 1 97.5 102 LEU A C 1
ATOM 782 O O . LEU A 1 102 ? -10.203 -12.078 -17.875 1 97.5 102 LEU A O 1
ATOM 786 N N . GLU A 1 103 ? -11.867 -10.641 -17.562 1 97.38 103 GLU A N 1
ATOM 787 C CA . GLU A 1 103 ? -12.82 -11.531 -18.219 1 97.38 103 GLU A CA 1
ATOM 788 C C . GLU A 1 103 ? -12.531 -11.641 -19.719 1 97.38 103 GLU A C 1
ATOM 790 O O . GLU A 1 103 ? -12.539 -12.742 -20.266 1 97.38 103 GLU A O 1
ATOM 795 N N . ALA A 1 104 ? -12.344 -10.531 -20.281 1 97.5 104 ALA A N 1
ATOM 796 C CA . ALA A 1 104 ? -12.016 -10.5 -21.703 1 97.5 104 ALA A CA 1
ATOM 797 C C . ALA A 1 104 ? -10.75 -11.297 -22 1 97.5 104 ALA A C 1
ATOM 799 O O . ALA A 1 104 ? -10.641 -11.945 -23.031 1 97.5 104 ALA A O 1
ATOM 800 N N . ASP A 1 105 ? -9.812 -11.32 -21.062 1 97 105 ASP A N 1
ATOM 801 C CA . ASP A 1 105 ? -8.547 -12.031 -21.203 1 97 105 ASP A CA 1
ATOM 802 C C . ASP A 1 105 ? -8.719 -13.523 -20.906 1 97 105 ASP A C 1
ATOM 804 O O . ASP A 1 105 ? -7.77 -14.297 -21.031 1 97 105 ASP A O 1
ATOM 808 N N . GLY A 1 106 ? -9.906 -13.891 -20.453 1 97.5 106 GLY A N 1
ATOM 809 C CA . GLY A 1 106 ? -10.203 -15.289 -20.188 1 97.5 106 GLY A CA 1
ATOM 810 C C . GLY A 1 106 ? -9.688 -15.75 -18.828 1 97.5 106 GLY A C 1
ATOM 811 O O . GLY A 1 106 ? -9.625 -16.953 -18.562 1 97.5 106 GLY A O 1
ATOM 812 N N . MET A 1 107 ? -9.312 -14.836 -17.969 1 98.12 107 MET A N 1
ATOM 813 C CA . MET A 1 107 ? -8.727 -15.164 -16.672 1 98.12 107 M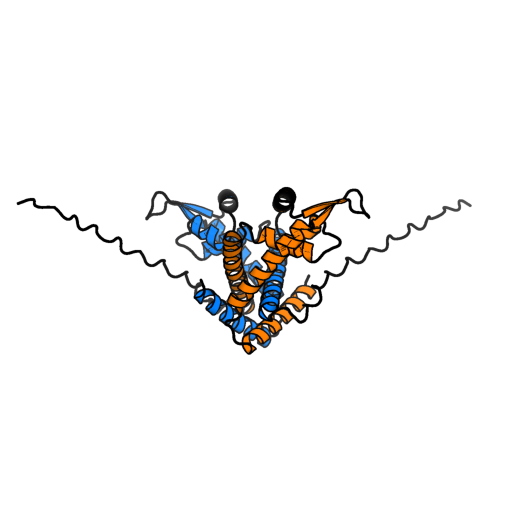ET A CA 1
ATOM 814 C C . MET A 1 107 ? -9.805 -15.492 -15.656 1 98.12 107 MET A C 1
ATOM 816 O O . MET A 1 107 ? -9.586 -16.281 -14.742 1 98.12 107 MET A O 1
ATOM 820 N N . ILE A 1 108 ? -10.945 -14.789 -15.773 1 98.12 108 ILE A N 1
ATOM 821 C CA . ILE A 1 108 ? -12.023 -15 -14.812 1 98.12 108 ILE A CA 1
ATOM 822 C C . ILE A 1 108 ? -13.352 -15.125 -15.562 1 98.12 108 ILE A C 1
ATOM 824 O O . ILE A 1 108 ? -13.43 -14.844 -16.766 1 98.12 108 ILE A O 1
ATOM 828 N N . HIS A 1 109 ? -14.352 -15.602 -14.906 1 97 109 HIS A N 1
ATOM 829 C CA . HIS A 1 109 ? -15.719 -15.609 -15.422 1 97 109 HIS A CA 1
ATOM 830 C C . HIS A 1 109 ? -16.719 -15.273 -14.328 1 97 109 HIS A C 1
ATOM 832 O O . HIS A 1 109 ? -16.422 -15.414 -13.141 1 97 109 HIS A O 1
ATOM 838 N N . ARG A 1 110 ? -17.844 -14.773 -14.781 1 94.31 110 ARG A N 1
ATOM 839 C CA . ARG A 1 110 ? -18.938 -14.461 -13.875 1 94.31 110 ARG A CA 1
ATOM 840 C C . ARG A 1 110 ? -19.906 -15.641 -13.75 1 94.31 110 ARG A C 1
ATOM 842 O O . ARG A 1 110 ? -20.203 -16.312 -14.742 1 94.31 110 ARG A O 1
ATOM 849 N N . GLU A 1 111 ? -20.234 -15.867 -12.523 1 92.5 111 GLU A N 1
ATOM 850 C CA . GLU A 1 111 ? -21.234 -16.891 -12.266 1 92.5 111 GLU A CA 1
ATOM 851 C C . GLU A 1 111 ? -22.406 -16.312 -11.453 1 92.5 111 GLU A C 1
ATOM 853 O O . GLU A 1 111 ? -22.188 -15.539 -10.523 1 92.5 111 GLU A O 1
ATOM 858 N N . VAL A 1 112 ? -23.609 -16.719 -11.875 1 87.31 112 VAL A N 1
ATOM 859 C CA . VAL A 1 112 ? -24.781 -16.281 -11.125 1 87.31 112 VAL A CA 1
ATOM 860 C C . VAL A 1 112 ? -24.75 -16.844 -9.711 1 87.31 112 VAL A C 1
ATOM 862 O O . VAL A 1 112 ? -24.422 -18.016 -9.516 1 87.31 112 VAL A O 1
ATOM 865 N N . ASP A 1 113 ? -24.938 -15.93 -8.766 1 81.38 113 ASP A N 1
ATOM 866 C CA . ASP A 1 113 ? -24.953 -16.359 -7.371 1 81.38 113 ASP A CA 1
ATOM 867 C C . ASP A 1 113 ? -26.156 -17.266 -7.094 1 81.38 113 ASP A C 1
ATOM 869 O O . ASP A 1 113 ? -27.297 -16.906 -7.406 1 81.38 113 ASP A O 1
ATOM 873 N N . ALA A 1 114 ? -25.844 -18.438 -6.57 1 77.88 114 ALA A N 1
ATOM 874 C CA . ALA A 1 114 ? -26.891 -19.422 -6.309 1 77.88 114 ALA A CA 1
ATOM 875 C C . ALA A 1 114 ? -27.906 -18.875 -5.305 1 77.88 114 ALA A C 1
ATOM 877 O O . ALA A 1 114 ? -29.094 -19.219 -5.367 1 77.88 114 ALA A O 1
ATOM 878 N N . GLU A 1 115 ? -27.438 -18.062 -4.363 1 79.88 115 GLU A N 1
ATOM 879 C CA . GLU A 1 115 ? -28.281 -17.547 -3.287 1 79.88 115 GLU A CA 1
ATOM 880 C C . GLU A 1 115 ? -29 -16.266 -3.705 1 79.88 115 GLU A C 1
ATOM 882 O O . GLU A 1 115 ? -30.094 -15.969 -3.195 1 79.88 115 GLU A O 1
ATOM 887 N N . ASP A 1 116 ? -28.406 -15.578 -4.453 1 78.25 116 ASP A N 1
ATOM 888 C CA . ASP A 1 116 ? -28.969 -14.328 -4.953 1 78.25 116 ASP A CA 1
ATOM 889 C C . ASP A 1 116 ? -28.812 -14.219 -6.465 1 78.25 116 ASP A C 1
ATOM 891 O O . ASP A 1 116 ? -27.766 -13.766 -6.953 1 78.25 116 ASP A O 1
ATOM 895 N N . ARG A 1 117 ? -29.828 -14.555 -7.203 1 78.19 117 ARG A N 1
ATOM 896 C CA . ARG A 1 117 ? -29.766 -14.656 -8.656 1 78.19 117 ARG A CA 1
ATOM 897 C C . ARG A 1 117 ? -29.516 -13.289 -9.289 1 78.19 117 ARG A C 1
ATOM 899 O O . ARG A 1 117 ? -29.172 -13.203 -10.469 1 78.19 117 ARG A O 1
ATOM 906 N N . ARG A 1 118 ? -29.578 -12.328 -8.406 1 77.88 118 ARG A N 1
ATOM 907 C CA . ARG A 1 118 ? -29.359 -10.984 -8.93 1 77.88 118 ARG A CA 1
ATOM 908 C C . ARG A 1 118 ? -27.906 -10.57 -8.805 1 77.88 118 ARG A C 1
ATOM 910 O O . ARG A 1 118 ? -27.484 -9.547 -9.344 1 77.88 118 ARG A O 1
ATOM 917 N N . THR A 1 119 ? -27.219 -11.398 -8.203 1 84.31 119 THR A N 1
ATOM 918 C CA . THR A 1 119 ? -25.828 -11.023 -8 1 84.31 119 THR A CA 1
ATOM 919 C C . THR A 1 119 ? -24.891 -12.031 -8.664 1 84.31 119 THR A C 1
ATOM 921 O O . THR A 1 119 ? -25.25 -13.203 -8.82 1 84.31 119 THR A O 1
ATOM 924 N N . PHE A 1 120 ? -23.859 -11.508 -9.219 1 91 120 PHE A N 1
ATOM 925 C CA . PHE A 1 120 ? -22.859 -12.375 -9.812 1 91 120 PHE A CA 1
ATOM 926 C C . PHE A 1 120 ? -21.656 -12.531 -8.891 1 91 120 PHE A C 1
ATOM 928 O O . PHE A 1 120 ? -21.359 -11.633 -8.102 1 91 120 PHE A O 1
ATOM 935 N N . ARG A 1 121 ? -21.094 -13.75 -9.047 1 95.31 121 ARG A N 1
ATOM 936 C CA . ARG A 1 121 ? -19.828 -14.008 -8.375 1 95.31 121 ARG A CA 1
ATOM 937 C C . ARG A 1 121 ? -18.703 -14.18 -9.383 1 95.31 121 ARG A C 1
ATOM 939 O O . ARG A 1 121 ? -18.906 -14.773 -10.445 1 95.31 121 ARG A O 1
ATOM 946 N N . LEU A 1 122 ? -17.594 -13.664 -9.016 1 96.94 122 LEU A N 1
ATOM 947 C CA . LEU A 1 122 ? -16.391 -13.766 -9.836 1 96.94 122 LEU A CA 1
ATOM 948 C C . LEU A 1 122 ? -15.578 -15 -9.469 1 96.94 122 LEU A C 1
ATOM 950 O O . LEU A 1 122 ? -15.359 -15.281 -8.289 1 96.94 122 LEU A O 1
ATOM 954 N N . ARG A 1 123 ? -15.172 -15.758 -10.5 1 97.25 123 ARG A N 1
ATOM 955 C CA . ARG A 1 123 ? -14.336 -16.938 -10.281 1 97.25 123 ARG A CA 1
ATOM 956 C C . ARG A 1 123 ? -13.203 -16.984 -11.297 1 97.25 123 ARG A C 1
ATOM 958 O O . ARG A 1 123 ? -13.328 -16.469 -12.406 1 97.25 123 ARG A O 1
ATOM 965 N N . LEU A 1 124 ? -12.188 -17.672 -10.844 1 97.44 124 LEU A N 1
ATOM 966 C CA . LEU A 1 124 ? -11.141 -17.969 -11.82 1 97.44 124 LEU A CA 1
ATOM 967 C C . LEU A 1 124 ? -11.625 -18.969 -12.859 1 97.44 124 LEU A C 1
ATOM 969 O O . LEU A 1 124 ? -12.32 -19.938 -12.523 1 97.44 124 LEU A O 1
ATOM 973 N N . SER A 1 125 ? -11.273 -18.688 -14.094 1 97.56 125 SER A N 1
ATOM 974 C CA . SER A 1 125 ? -11.414 -19.75 -15.094 1 97.56 125 SER A CA 1
ATOM 975 C C . SER A 1 125 ? -10.328 -20.812 -14.922 1 97.56 125 SER A C 1
ATOM 977 O O . SER A 1 125 ? -9.383 -20.625 -14.156 1 97.56 125 SER A O 1
ATOM 979 N N . GLN A 1 126 ? -10.508 -21.938 -15.602 1 96.75 126 GLN A N 1
ATOM 980 C CA . GLN A 1 126 ? -9.469 -22.953 -15.578 1 96.75 126 GLN A CA 1
ATOM 981 C C . GLN A 1 126 ? -8.148 -22.422 -16.109 1 96.75 126 GLN A C 1
ATOM 983 O O . GLN A 1 126 ? -7.09 -22.641 -15.523 1 96.75 126 GLN A O 1
ATOM 988 N N . ASP A 1 127 ? -8.242 -21.719 -17.203 1 96.81 127 ASP A N 1
ATOM 989 C CA . ASP A 1 127 ? -7.059 -21.109 -17.797 1 96.81 127 ASP A CA 1
ATOM 990 C C . ASP A 1 127 ? -6.488 -20.031 -16.875 1 96.81 127 ASP A C 1
ATOM 992 O O . ASP A 1 127 ? -5.27 -19.906 -16.75 1 96.81 127 ASP A O 1
ATOM 996 N N . GLY A 1 128 ? -7.363 -19.281 -16.266 1 97.81 128 GLY A N 1
ATOM 997 C CA . GLY A 1 128 ? -6.941 -18.266 -15.328 1 97.81 128 GLY A CA 1
ATOM 998 C C . GLY A 1 128 ? -6.184 -18.812 -14.141 1 97.81 128 GLY A C 1
ATOM 999 O O . GLY A 1 128 ? -5.18 -18.234 -13.711 1 97.81 128 GLY A O 1
ATOM 1000 N N . ALA A 1 129 ? -6.672 -19.906 -13.68 1 97.56 129 ALA A N 1
ATOM 1001 C CA . ALA A 1 129 ? -6.027 -20.562 -12.539 1 97.56 129 ALA A CA 1
ATOM 1002 C C . ALA A 1 129 ? -4.629 -21.047 -12.906 1 97.56 129 ALA A C 1
ATOM 1004 O O . ALA A 1 129 ? -3.686 -20.891 -12.125 1 97.56 129 ALA A O 1
ATOM 1005 N N . LYS A 1 130 ? -4.527 -21.609 -14.062 1 97.56 130 LYS A N 1
ATOM 1006 C CA . LYS A 1 130 ? -3.238 -22.094 -14.539 1 97.56 130 LYS A CA 1
ATOM 1007 C C . LYS A 1 130 ? -2.246 -20.953 -14.719 1 97.56 130 LYS A C 1
ATOM 1009 O O . LYS A 1 130 ? -1.114 -21.031 -14.234 1 97.56 130 LYS A O 1
ATOM 1014 N N . GLU A 1 131 ? -2.686 -19.938 -15.367 1 97.12 131 GLU A N 1
ATOM 1015 C CA . GLU A 1 131 ? -1.814 -18.797 -15.617 1 97.12 131 GLU A CA 1
ATOM 1016 C C . GLU A 1 131 ? -1.428 -18.109 -14.32 1 97.12 131 GLU A C 1
ATOM 1018 O O . GLU A 1 131 ? -0.27 -17.734 -14.133 1 97.12 131 GLU A O 1
ATOM 1023 N N . PHE A 1 132 ? -2.389 -17.984 -13.477 1 97.94 132 PHE A N 1
ATOM 1024 C CA . PHE A 1 132 ? -2.098 -17.344 -12.195 1 97.94 132 PHE A CA 1
ATOM 1025 C C . PHE A 1 132 ? -1.093 -18.172 -11.398 1 97.94 132 PHE A C 1
ATOM 1027 O O . PHE A 1 132 ? -0.237 -17.625 -10.711 1 97.94 132 PHE A O 1
ATOM 1034 N N . GLY A 1 133 ? -1.281 -19.422 -11.438 1 97.5 133 GLY A N 1
ATOM 1035 C CA . GLY A 1 133 ? -0.322 -20.266 -10.766 1 97.5 133 GLY A CA 1
ATOM 1036 C C . GLY A 1 133 ? 1.115 -19.984 -11.156 1 97.5 133 GLY A C 1
ATOM 1037 O O . GLY A 1 133 ? 2.004 -19.953 -10.305 1 97.5 133 GLY A O 1
ATOM 1038 N N . ARG A 1 134 ? 1.377 -19.812 -12.422 1 97.25 134 ARG A N 1
ATOM 1039 C CA . ARG A 1 134 ? 2.703 -19.469 -12.922 1 97.25 134 ARG A CA 1
ATOM 1040 C C . ARG A 1 134 ? 3.16 -18.125 -12.383 1 97.25 134 ARG A C 1
ATOM 1042 O O . ARG A 1 134 ? 4.301 -17.984 -11.938 1 97.25 134 ARG A O 1
ATOM 1049 N N . MET A 1 135 ? 2.271 -17.188 -12.422 1 97.44 135 MET A N 1
ATOM 1050 C CA . MET A 1 135 ? 2.576 -15.852 -11.938 1 97.44 135 MET A CA 1
ATOM 1051 C C . MET A 1 135 ? 2.906 -15.883 -10.445 1 97.44 135 MET A C 1
ATOM 1053 O O . MET A 1 135 ? 3.848 -15.219 -10 1 97.44 135 MET A O 1
ATOM 1057 N N . ALA A 1 136 ? 2.105 -16.641 -9.758 1 97 136 ALA A N 1
ATOM 1058 C CA . ALA A 1 136 ? 2.25 -16.719 -8.305 1 97 136 ALA A CA 1
ATOM 1059 C C . ALA A 1 136 ? 3.6 -17.312 -7.918 1 97 136 ALA A C 1
ATOM 1061 O O . ALA A 1 136 ? 4.234 -16.859 -6.961 1 97 136 ALA A O 1
ATOM 1062 N N . ARG A 1 137 ? 4.023 -18.266 -8.648 1 96.81 137 ARG A N 1
ATOM 1063 C CA . ARG A 1 137 ? 5.316 -18.891 -8.391 1 96.81 137 ARG A CA 1
ATOM 1064 C C . ARG A 1 137 ? 6.457 -17.891 -8.602 1 96.81 137 ARG A C 1
ATOM 1066 O O . ARG A 1 137 ? 7.367 -17.797 -7.777 1 96.81 137 ARG A O 1
ATOM 1073 N N . ARG A 1 138 ? 6.422 -17.188 -9.68 1 97.44 138 ARG A N 1
ATOM 1074 C CA . ARG A 1 138 ? 7.441 -16.188 -9.961 1 97.44 138 ARG A CA 1
ATOM 1075 C C . ARG A 1 138 ? 7.406 -15.07 -8.922 1 97.44 138 ARG A C 1
ATOM 1077 O O . ARG A 1 138 ? 8.453 -14.641 -8.43 1 97.44 138 ARG A O 1
ATOM 1084 N N . HIS A 1 139 ? 6.207 -14.625 -8.648 1 97.19 139 HIS A N 1
ATOM 1085 C CA . HIS A 1 139 ? 6.008 -13.602 -7.633 1 97.19 139 HIS A CA 1
ATOM 1086 C C . HIS A 1 139 ? 6.648 -14 -6.309 1 97.19 139 HIS A C 1
ATOM 1088 O O . HIS A 1 139 ? 7.32 -13.188 -5.668 1 97.19 139 HIS A O 1
ATOM 1094 N N . GLU A 1 140 ? 6.438 -15.195 -5.934 1 96.56 140 GLU A N 1
ATOM 1095 C CA . GLU A 1 140 ? 7.031 -15.711 -4.703 1 96.56 140 GLU A CA 1
ATOM 1096 C C . GLU A 1 140 ? 8.555 -15.664 -4.762 1 96.56 140 GLU A C 1
ATOM 1098 O O . GLU A 1 140 ? 9.203 -15.266 -3.789 1 96.56 140 GLU A O 1
ATOM 1103 N N . GLU A 1 141 ? 9.125 -16.031 -5.855 1 96.88 141 GLU A N 1
ATOM 1104 C CA . GLU A 1 141 ? 10.57 -15.984 -6.035 1 96.88 141 GLU A CA 1
ATOM 1105 C C . GLU A 1 141 ? 11.102 -14.562 -5.879 1 96.88 141 GLU A C 1
ATOM 1107 O O . GLU A 1 141 ? 12.156 -14.352 -5.273 1 96.88 141 GLU A O 1
ATOM 1112 N N . TRP A 1 142 ? 10.414 -13.633 -6.445 1 96.69 142 TRP A N 1
ATOM 1113 C CA . TRP A 1 142 ? 10.852 -12.242 -6.352 1 96.69 142 TRP A CA 1
ATOM 1114 C C . TRP A 1 142 ? 10.789 -11.75 -4.91 1 96.69 142 TRP A C 1
ATOM 1116 O O . TRP A 1 142 ? 11.703 -11.07 -4.445 1 96.69 142 TRP A O 1
ATOM 1126 N N . VAL A 1 143 ? 9.703 -12.125 -4.203 1 96.62 143 VAL A N 1
ATOM 1127 C CA . VAL A 1 143 ? 9.539 -11.719 -2.811 1 96.62 143 VAL A CA 1
ATOM 1128 C C . VAL A 1 143 ? 10.672 -12.297 -1.968 1 96.62 143 VAL A C 1
ATOM 1130 O O . VAL A 1 143 ? 11.266 -11.586 -1.147 1 96.62 143 VAL A O 1
ATOM 1133 N N . ILE A 1 144 ? 10.984 -13.531 -2.197 1 95.94 144 ILE A N 1
ATOM 1134 C CA . ILE A 1 144 ? 12.062 -14.195 -1.479 1 95.94 144 ILE A CA 1
ATOM 1135 C C . ILE A 1 144 ? 13.375 -13.469 -1.731 1 95.94 144 ILE A C 1
ATOM 1137 O O . ILE A 1 144 ? 14.148 -13.219 -0.8 1 95.94 144 ILE A O 1
ATOM 1141 N N . ALA A 1 145 ? 13.625 -13.031 -2.932 1 94.75 145 ALA A N 1
ATOM 1142 C CA . ALA A 1 145 ? 14.859 -12.344 -3.285 1 94.75 145 ALA A CA 1
ATOM 1143 C C . ALA A 1 145 ? 14.938 -10.969 -2.615 1 94.75 145 ALA A C 1
ATOM 1145 O O . ALA A 1 145 ? 16.016 -10.531 -2.203 1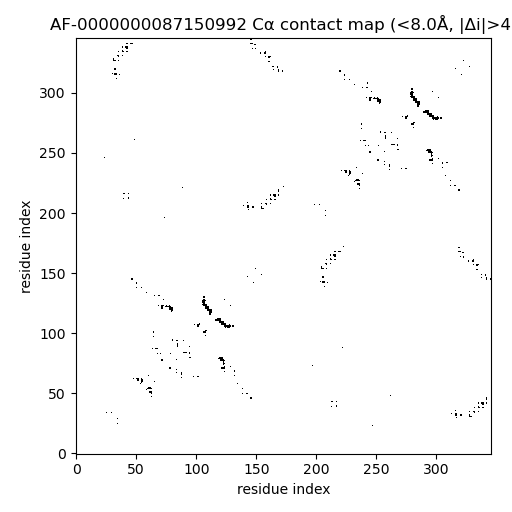 94.75 145 ALA A O 1
ATOM 1146 N N . LEU A 1 146 ? 13.836 -10.297 -2.498 1 94.88 146 LEU A N 1
ATOM 1147 C CA . LEU A 1 146 ? 13.797 -8.938 -1.963 1 94.88 146 LEU A CA 1
ATOM 1148 C C . LEU A 1 146 ? 13.969 -8.945 -0.448 1 94.88 146 LEU A C 1
ATOM 1150 O O . LEU A 1 146 ? 14.672 -8.102 0.107 1 94.88 146 LEU A O 1
ATOM 1154 N N . ILE A 1 147 ? 13.344 -9.938 0.223 1 95.88 147 ILE A N 1
ATOM 1155 C CA . ILE A 1 147 ? 13.289 -9.922 1.681 1 95.88 147 ILE A CA 1
ATOM 1156 C C . ILE A 1 147 ? 14.336 -10.883 2.242 1 95.88 147 ILE A C 1
ATOM 1158 O O . ILE A 1 147 ? 14.789 -10.727 3.379 1 95.88 147 ILE A O 1
ATOM 1162 N N . GLY A 1 148 ? 14.773 -11.82 1.474 1 93.12 148 GLY A N 1
ATOM 1163 C CA . GLY A 1 148 ? 15.641 -12.914 1.893 1 93.12 148 GLY A CA 1
ATOM 1164 C C . GLY A 1 148 ? 17.047 -12.469 2.254 1 93.12 148 GLY A C 1
ATOM 1165 O O . GLY A 1 148 ? 17.812 -13.234 2.826 1 93.12 148 GLY A O 1
ATOM 1166 N N . GLU A 1 149 ? 17.375 -11.227 1.984 1 89.12 149 GLU A N 1
ATOM 1167 C CA . GLU A 1 149 ? 18.688 -10.727 2.338 1 89.12 149 GLU A CA 1
ATOM 1168 C C . GLU A 1 149 ? 18.797 -10.438 3.832 1 89.12 149 GLU A C 1
ATOM 1170 O O . GLU A 1 149 ? 19.891 -10.297 4.371 1 89.12 149 GLU A O 1
ATOM 1175 N N . LEU A 1 150 ? 17.719 -10.305 4.492 1 93 150 LEU A N 1
ATOM 1176 C CA . LEU A 1 150 ? 17.734 -10.188 5.945 1 93 150 LEU A CA 1
ATOM 1177 C C . LEU A 1 150 ? 18.141 -11.5 6.598 1 93 150 LEU A C 1
ATOM 1179 O O . LEU A 1 150 ? 17.844 -12.578 6.074 1 93 150 LEU A O 1
ATOM 1183 N N . SER A 1 151 ? 18.812 -11.422 7.75 1 93.75 151 SER A N 1
ATOM 1184 C CA . SER A 1 151 ? 19.109 -12.633 8.5 1 93.75 151 SER A CA 1
ATOM 1185 C C . SER A 1 151 ? 17.828 -13.352 8.922 1 93.75 151 SER A C 1
ATOM 1187 O O . SER A 1 151 ? 16.766 -12.727 9.055 1 93.75 151 SER A O 1
ATOM 1189 N N . HIS A 1 152 ? 17.938 -14.617 9.141 1 93.94 152 HIS A N 1
ATOM 1190 C CA . HIS A 1 152 ? 16.797 -15.406 9.562 1 93.94 152 HIS A CA 1
ATOM 1191 C C . HIS A 1 152 ? 16.219 -14.867 10.867 1 93.94 152 HIS A C 1
ATOM 1193 O O . HIS A 1 152 ? 14.992 -14.828 11.039 1 93.94 152 HIS A O 1
ATOM 1199 N N . VAL A 1 153 ? 17.094 -14.438 11.719 1 94 153 VAL A N 1
ATOM 1200 C CA . VAL A 1 153 ? 16.672 -13.891 13.008 1 94 153 VAL A CA 1
ATOM 1201 C C . VAL A 1 153 ? 15.898 -12.594 12.789 1 94 153 VAL A C 1
ATOM 1203 O O . VAL A 1 153 ? 14.82 -12.398 13.359 1 94 153 VAL A O 1
ATOM 1206 N N . ALA A 1 154 ? 16.406 -11.758 11.93 1 94.38 154 ALA A N 1
ATOM 1207 C CA . 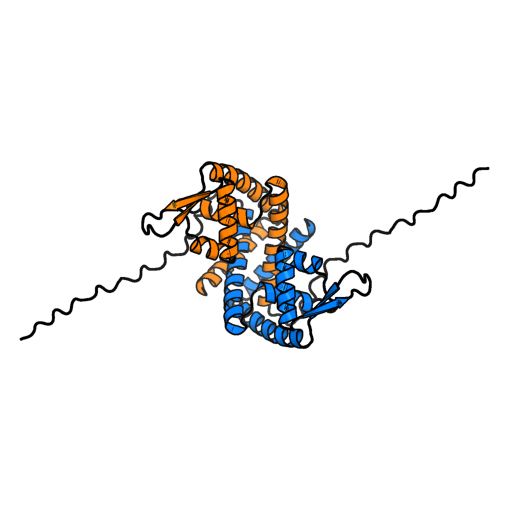ALA A 1 154 ? 15.734 -10.492 11.617 1 94.38 154 ALA A CA 1
ATOM 1208 C C . ALA A 1 154 ? 14.375 -10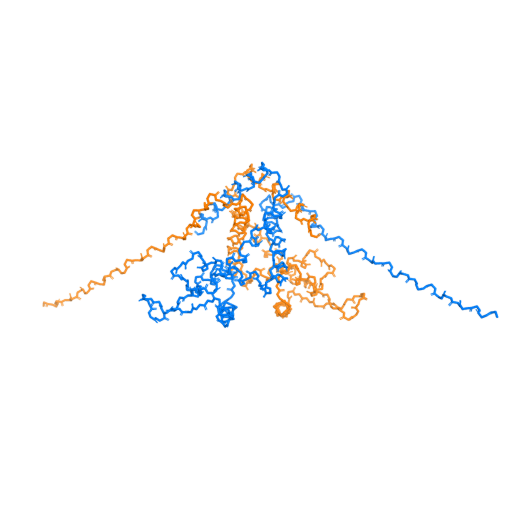.727 10.961 1 94.38 154 ALA A C 1
ATOM 1210 O O . ALA A 1 154 ? 13.406 -10.031 11.258 1 94.38 154 ALA A O 1
ATOM 1211 N N . GLN A 1 155 ? 14.32 -11.711 10.094 1 95.94 155 GLN A N 1
ATOM 1212 C CA . GLN A 1 155 ? 13.07 -12.055 9.438 1 95.94 155 GLN A CA 1
ATOM 1213 C C . GLN A 1 155 ? 12.031 -12.531 10.445 1 95.94 155 GLN A C 1
ATOM 1215 O O . GLN A 1 155 ? 10.883 -12.078 10.422 1 95.94 155 GLN A O 1
ATOM 1220 N N . SER A 1 156 ? 12.484 -13.406 11.258 1 96.12 156 SER A N 1
ATOM 1221 C CA . SER A 1 156 ? 11.578 -13.961 12.258 1 96.12 156 SER A CA 1
ATOM 1222 C C . SER A 1 156 ? 11.055 -12.875 13.195 1 96.12 156 SER A C 1
ATOM 1224 O O . SER A 1 156 ? 9.867 -12.836 13.508 1 96.12 156 SER A O 1
ATOM 1226 N N . ASP A 1 157 ? 11.914 -11.984 13.625 1 95 157 ASP A N 1
ATOM 1227 C CA . ASP A 1 157 ? 11.523 -10.883 14.492 1 95 157 ASP A CA 1
ATOM 1228 C C . ASP A 1 157 ? 10.547 -9.938 13.789 1 95 157 ASP A C 1
ATOM 1230 O O . ASP A 1 157 ? 9.547 -9.523 14.375 1 95 157 ASP A O 1
ATOM 1234 N N . LEU A 1 158 ? 10.852 -9.641 12.586 1 96.44 158 LEU A N 1
ATOM 1235 C CA . LEU A 1 158 ? 9.984 -8.766 11.797 1 96.44 158 LEU A CA 1
ATOM 1236 C C . LEU A 1 158 ? 8.594 -9.375 11.648 1 96.44 158 LEU A C 1
ATOM 1238 O O . LEU A 1 158 ? 7.59 -8.688 11.859 1 96.44 158 LEU A O 1
ATOM 1242 N N . LEU A 1 159 ? 8.547 -10.625 11.312 1 97.06 159 LEU A N 1
ATOM 1243 C CA . LEU A 1 159 ? 7.254 -11.297 11.172 1 97.06 159 LEU A CA 1
ATOM 1244 C C . LEU A 1 159 ? 6.473 -11.258 12.484 1 97.06 159 LEU A C 1
ATOM 1246 O O . LEU A 1 159 ? 5.266 -11 12.484 1 97.06 159 LEU A O 1
ATOM 1250 N N . GLN A 1 160 ? 7.176 -11.492 13.555 1 96.25 160 GLN A N 1
ATOM 1251 C CA . GLN A 1 160 ? 6.531 -11.5 14.859 1 96.25 160 GLN A CA 1
ATOM 1252 C C . GLN A 1 160 ? 5.914 -10.141 15.188 1 96.25 160 GLN A C 1
ATOM 1254 O O . GLN A 1 160 ? 4.766 -10.062 15.625 1 96.25 160 GLN A O 1
ATOM 1259 N N . HIS A 1 161 ? 6.617 -9.109 14.969 1 95.81 161 HIS A N 1
ATOM 1260 C CA . HIS A 1 161 ? 6.137 -7.781 15.32 1 95.81 161 HIS A CA 1
ATOM 1261 C C . HIS A 1 161 ? 5.035 -7.324 14.367 1 95.81 161 HIS A C 1
ATOM 1263 O O . HIS A 1 161 ? 4.094 -6.641 14.781 1 95.81 161 HIS A O 1
ATOM 1269 N N . LEU A 1 162 ? 5.137 -7.684 13.125 1 96.94 162 LEU A N 1
ATOM 1270 C CA . LEU A 1 162 ? 4.066 -7.387 12.18 1 96.94 162 LEU A CA 1
ATOM 1271 C C . LEU A 1 162 ? 2.789 -8.133 12.547 1 96.94 162 LEU A C 1
ATOM 1273 O O . LEU A 1 162 ? 1.688 -7.598 12.406 1 96.94 162 LEU A O 1
ATOM 1277 N N . THR A 1 163 ? 2.98 -9.336 12.977 1 96.38 163 THR A N 1
ATOM 1278 C CA . THR A 1 163 ? 1.836 -10.133 13.398 1 96.38 163 THR A CA 1
ATOM 1279 C C . THR A 1 163 ? 1.149 -9.5 14.602 1 96.38 163 THR A C 1
ATOM 1281 O O . THR A 1 163 ? -0.081 -9.438 14.664 1 96.38 163 THR A O 1
ATOM 1284 N N . LEU A 1 164 ? 1.956 -9.055 15.531 1 95.19 164 LEU A N 1
ATOM 1285 C CA . LEU A 1 164 ? 1.421 -8.359 16.703 1 95.19 164 LEU A CA 1
ATOM 1286 C C . LEU A 1 164 ? 0.661 -7.105 16.281 1 95.19 164 LEU A C 1
ATOM 1288 O O . LEU A 1 164 ? -0.439 -6.848 16.781 1 95.19 164 LEU A O 1
ATOM 1292 N N . LEU A 1 165 ? 1.21 -6.352 15.422 1 96.19 165 LEU A N 1
ATOM 1293 C CA . LEU A 1 165 ? 0.562 -5.137 14.938 1 96.19 165 LEU A CA 1
ATOM 1294 C C . LEU A 1 165 ? -0.761 -5.461 14.258 1 96.19 165 LEU A C 1
ATOM 1296 O O . LEU A 1 165 ? -1.775 -4.812 14.516 1 96.19 165 LEU A O 1
ATOM 1300 N N . LYS A 1 166 ? -0.77 -6.453 13.414 1 95.19 166 LYS A N 1
ATOM 1301 C CA . LYS A 1 166 ? -1.981 -6.852 12.703 1 95.19 166 LYS A CA 1
ATOM 1302 C C . LYS A 1 166 ? -3.092 -7.23 13.68 1 95.19 166 LYS A C 1
ATOM 1304 O O . LYS A 1 166 ? -4.25 -6.863 13.477 1 95.19 166 LYS A O 1
ATOM 1309 N N . ARG A 1 167 ? -2.77 -7.961 14.648 1 93.75 167 ARG A N 1
ATOM 1310 C CA . ARG A 1 167 ? -3.742 -8.383 15.648 1 93.75 167 ARG A CA 1
ATOM 1311 C C . ARG A 1 167 ? -4.379 -7.176 16.344 1 93.75 167 ARG A C 1
ATOM 1313 O O . ARG A 1 167 ? -5.586 -7.164 16.594 1 93.75 167 ARG A O 1
ATOM 1320 N N . ARG A 1 168 ? -3.559 -6.242 16.594 1 92.06 168 ARG A N 1
ATOM 1321 C CA . ARG A 1 168 ? -4.055 -5.035 17.234 1 92.06 168 ARG A CA 1
ATOM 1322 C C . ARG A 1 168 ? -4.969 -4.246 16.297 1 92.06 168 ARG A C 1
ATOM 1324 O O . ARG A 1 168 ? -5.988 -3.707 16.734 1 92.06 168 ARG A O 1
ATOM 1331 N N . LEU A 1 169 ? -4.555 -4.16 15.078 1 92.81 169 LEU A N 1
ATOM 1332 C CA . LEU A 1 169 ? -5.344 -3.43 14.094 1 92.81 169 LEU A CA 1
ATOM 1333 C C . LEU A 1 169 ? -6.691 -4.109 13.867 1 92.81 169 LEU A C 1
ATOM 1335 O O . LEU A 1 169 ? -7.684 -3.439 13.57 1 92.81 169 LEU A O 1
ATOM 1339 N N . ASP A 1 170 ? -6.754 -5.383 13.984 1 88 170 ASP A N 1
ATOM 1340 C CA . ASP A 1 170 ? -7.984 -6.145 13.805 1 88 170 ASP A CA 1
ATOM 1341 C C . ASP A 1 170 ? -8.961 -5.879 14.953 1 88 170 ASP A C 1
ATOM 1343 O O . ASP A 1 170 ? -10.18 -5.992 14.773 1 88 170 ASP A O 1
ATOM 1347 N N . LYS A 1 171 ? -8.414 -5.594 16.062 1 83 171 LYS A N 1
ATOM 1348 C CA . LYS A 1 171 ? -9.25 -5.285 17.219 1 83 171 LYS A CA 1
ATOM 1349 C C . LYS A 1 171 ? -9.883 -3.904 17.078 1 83 171 LYS A C 1
ATOM 1351 O O . LYS A 1 171 ? -10.945 -3.646 17.656 1 83 171 LYS A O 1
ATOM 1356 N N . HIS A 1 172 ? -9.234 -3.016 16.438 1 70 172 HIS A N 1
ATOM 1357 C CA . HIS A 1 172 ? -9.734 -1.655 16.281 1 70 172 HIS A CA 1
ATOM 1358 C C . HIS A 1 172 ? -10.641 -1.537 15.062 1 70 172 HIS A C 1
ATOM 1360 O O . HIS A 1 172 ? -11.234 -0.483 14.82 1 70 172 HIS A O 1
ATOM 1366 N N . ALA A 1 173 ? -10.828 -2.547 14.219 1 58.72 173 ALA A N 1
ATOM 1367 C CA . ALA A 1 173 ? -11.711 -2.482 13.055 1 58.72 173 ALA A CA 1
ATOM 1368 C C . ALA A 1 173 ? -13.141 -2.826 13.445 1 58.72 173 ALA A C 1
ATOM 1370 O O . ALA A 1 173 ? -13.375 -3.65 14.328 1 58.72 173 ALA A O 1
ATOM 1371 N N . MET B 1 1 ? -64.812 -8.109 19.891 1 29.66 1 MET B N 1
ATOM 1372 C CA . MET B 1 1 ? -63.75 -9.086 20.094 1 29.66 1 MET B CA 1
ATOM 1373 C C . MET B 1 1 ? -62.781 -9.078 18.938 1 29.66 1 MET B C 1
ATOM 1375 O O . MET B 1 1 ? -63 -9.711 17.906 1 29.66 1 MET B O 1
ATOM 1379 N N . ASP B 1 2 ? -62.062 -7.836 18.672 1 31.56 2 ASP B N 1
ATOM 1380 C CA . ASP B 1 2 ? -61.219 -7.48 17.547 1 31.56 2 ASP B CA 1
ATOM 1381 C C . ASP B 1 2 ? -59.906 -8.258 17.594 1 31.56 2 ASP B C 1
ATOM 1383 O O . ASP B 1 2 ? -59.125 -8.148 18.562 1 31.56 2 ASP B O 1
ATOM 1387 N N . ALA B 1 3 ? -59.938 -9.555 17.047 1 37.59 3 ALA B N 1
ATOM 1388 C CA . ALA B 1 3 ? -58.812 -10.469 16.859 1 37.59 3 ALA B CA 1
ATOM 1389 C C . ALA B 1 3 ? -57.688 -9.805 16.078 1 37.59 3 ALA B C 1
ATOM 1391 O O . ALA B 1 3 ? -57.781 -9.625 14.867 1 37.59 3 ALA B O 1
ATOM 1392 N N . THR B 1 4 ? -56.938 -8.812 16.656 1 32.91 4 THR B N 1
ATOM 1393 C CA . THR B 1 4 ? -55.781 -8.148 16.109 1 32.91 4 THR B CA 1
ATOM 1394 C C . THR B 1 4 ? -54.656 -9.164 15.852 1 32.91 4 THR B C 1
ATOM 1396 O O . THR B 1 4 ? -54.188 -9.836 16.781 1 32.91 4 THR B O 1
ATOM 1399 N N . VAL B 1 5 ? -54.594 -9.734 14.656 1 28.8 5 VAL B N 1
ATOM 1400 C CA . VAL B 1 5 ? -53.594 -10.672 14.172 1 28.8 5 VAL B CA 1
ATOM 1401 C C . VAL B 1 5 ? -52.219 -10.047 14.297 1 28.8 5 VAL B C 1
ATOM 1403 O O . VAL B 1 5 ? -51.906 -9.078 13.602 1 28.8 5 VAL B O 1
ATOM 1406 N N . LYS B 1 6 ? -51.625 -9.93 15.508 1 30.62 6 LYS B N 1
ATOM 1407 C CA . LYS B 1 6 ? -50.219 -9.555 15.656 1 30.62 6 LYS B CA 1
ATOM 1408 C C . LYS B 1 6 ? -49.312 -10.477 14.836 1 30.62 6 LYS B C 1
ATOM 1410 O O . LYS B 1 6 ? -49.219 -11.672 15.117 1 30.62 6 LYS B O 1
ATOM 1415 N N . ARG B 1 7 ? -49.219 -10.227 13.523 1 30.44 7 ARG B N 1
ATOM 1416 C CA . ARG B 1 7 ? -48.25 -10.93 12.703 1 30.44 7 ARG B CA 1
ATOM 1417 C C . ARG B 1 7 ? -46.844 -10.82 13.297 1 30.44 7 ARG B C 1
ATOM 1419 O O . ARG B 1 7 ? -46.344 -9.719 13.555 1 30.44 7 ARG B O 1
ATOM 1426 N N . LYS B 1 8 ? -46.438 -11.859 13.969 1 31.77 8 LYS B N 1
ATOM 1427 C CA . LYS B 1 8 ? -45.094 -12.047 14.469 1 31.77 8 LYS B CA 1
ATOM 1428 C C . LYS B 1 8 ? -44.062 -11.781 13.375 1 31.77 8 LYS B C 1
ATOM 1430 O O . LYS B 1 8 ? -44.062 -12.438 12.336 1 31.77 8 LYS B O 1
ATOM 1435 N N . VAL B 1 9 ? -43.719 -10.539 13.125 1 30.95 9 VAL B N 1
ATOM 1436 C CA . VAL B 1 9 ? -42.562 -10.234 12.273 1 30.95 9 VAL B CA 1
ATOM 1437 C C . VAL B 1 9 ? -41.344 -11.055 12.727 1 30.95 9 VAL B C 1
ATOM 1439 O O . VAL B 1 9 ? -40.938 -10.977 13.883 1 30.95 9 VAL B O 1
ATOM 1442 N N . ARG B 1 10 ? -41.219 -12.273 12.172 1 31.08 10 ARG B N 1
ATOM 1443 C CA . ARG B 1 10 ? -40 -13.07 12.344 1 31.08 10 ARG B CA 1
ATOM 1444 C C . ARG B 1 10 ? -38.75 -12.195 12.219 1 31.08 10 ARG B C 1
ATOM 1446 O O . ARG B 1 10 ? -38.562 -11.5 11.219 1 31.08 10 ARG B O 1
ATOM 1453 N N . SER B 1 11 ? -38.188 -11.789 13.359 1 30.69 11 SER B N 1
ATOM 1454 C CA . SER B 1 11 ? -36.906 -11.086 13.508 1 30.69 11 SER B CA 1
ATOM 1455 C C . SER B 1 11 ? -35.844 -11.68 12.609 1 30.69 11 SER B C 1
ATOM 1457 O O . SER B 1 11 ? -35.625 -12.898 12.586 1 30.69 11 SER B O 1
ATOM 1459 N N . ALA B 1 12 ? -35.656 -11.148 11.445 1 29.52 12 ALA B N 1
ATOM 1460 C CA . ALA B 1 12 ? -34.5 -11.508 10.617 1 29.52 12 ALA B CA 1
ATOM 1461 C C . ALA B 1 12 ? -33.25 -11.609 11.461 1 29.52 12 ALA B C 1
ATOM 1463 O O . ALA B 1 12 ? -32.812 -10.633 12.07 1 29.52 12 ALA B O 1
ATOM 1464 N N . LYS B 1 13 ? -32.969 -12.742 12.117 1 31.16 13 LYS B N 1
ATOM 1465 C CA . LYS B 1 13 ? -31.672 -13.016 12.75 1 31.16 13 LYS B CA 1
ATOM 1466 C C . LYS B 1 13 ? -30.531 -12.492 11.891 1 31.16 13 LYS B C 1
ATOM 1468 O O . LYS B 1 13 ? -30.438 -12.812 10.703 1 31.16 13 LYS B O 1
ATOM 1473 N N . SER B 1 14 ? -29.953 -11.297 12.141 1 30.5 14 SER B N 1
ATOM 1474 C CA . SER B 1 14 ? -28.797 -10.656 11.547 1 30.5 14 SER B CA 1
ATOM 1475 C C . SER B 1 14 ? -27.672 -11.656 11.297 1 30.5 14 SER B C 1
ATOM 1477 O O . SER B 1 14 ? -27.234 -12.352 12.227 1 30.5 14 SER B O 1
ATOM 1479 N N . ALA B 1 15 ? -27.625 -12.336 10.18 1 32.72 15 ALA B N 1
ATOM 1480 C CA . ALA B 1 15 ? -26.531 -13.219 9.812 1 32.72 15 ALA B CA 1
ATOM 1481 C C . ALA B 1 15 ? -25.188 -12.633 10.234 1 32.72 15 ALA B C 1
ATOM 1483 O O . ALA B 1 15 ? -24.922 -11.445 10.008 1 32.72 15 ALA B O 1
ATOM 1484 N N . ARG B 1 16 ? -24.641 -13.109 11.422 1 30.52 16 ARG B N 1
ATOM 1485 C CA . ARG B 1 16 ? -23.312 -12.695 11.867 1 30.52 16 ARG B CA 1
ATOM 1486 C C . ARG B 1 16 ? -22.344 -12.555 10.688 1 30.52 16 ARG B C 1
ATOM 1488 O O . ARG B 1 16 ? -22.312 -13.414 9.805 1 30.52 16 ARG B O 1
ATOM 1495 N N . PRO B 1 17 ? -21.938 -11.375 10.266 1 33.28 17 PRO B N 1
ATOM 1496 C CA . PRO B 1 17 ? -20.984 -11.289 9.156 1 33.28 17 PRO B CA 1
ATOM 1497 C C . PRO B 1 17 ? -19.891 -12.367 9.227 1 33.28 17 PRO B C 1
ATOM 1499 O O . PRO B 1 17 ? -19.5 -12.773 10.32 1 33.28 17 PRO B O 1
ATOM 1502 N N . ALA B 1 18 ? -19.844 -13.258 8.281 1 33.91 18 ALA B N 1
ATOM 1503 C CA . ALA B 1 18 ? -18.844 -14.328 8.227 1 33.91 18 ALA B CA 1
ATOM 1504 C C . ALA B 1 18 ? -17.469 -13.82 8.633 1 33.91 18 ALA B C 1
ATOM 1506 O O . ALA B 1 18 ? -17.141 -12.656 8.398 1 33.91 18 ALA B O 1
ATOM 1507 N N . PRO B 1 19 ? -16.906 -14.312 9.734 1 32.75 19 PRO B N 1
ATOM 1508 C CA . PRO B 1 19 ? -15.57 -13.867 10.141 1 32.75 19 PRO B CA 1
ATOM 1509 C C . PRO B 1 19 ? -14.625 -13.656 8.953 1 32.75 19 PRO B C 1
ATOM 1511 O O . PRO B 1 19 ? -14.82 -14.266 7.898 1 32.75 19 PRO B O 1
ATOM 1514 N N . PRO B 1 20 ? -13.969 -12.586 8.773 1 33.28 20 PRO B N 1
ATOM 1515 C CA . PRO B 1 20 ? -13.008 -12.469 7.68 1 33.28 20 PRO B CA 1
ATOM 1516 C C . PRO B 1 20 ? -12.219 -13.758 7.449 1 33.28 20 PRO B C 1
ATOM 1518 O O . PRO B 1 20 ? -11.953 -14.5 8.398 1 33.28 20 PRO B O 1
ATOM 1521 N N . VAL B 1 21 ? -12.531 -14.492 6.461 1 33.5 21 VAL B N 1
ATOM 1522 C CA . VAL B 1 21 ? -11.766 -15.688 6.109 1 33.5 21 VAL B CA 1
ATOM 1523 C C . VAL B 1 21 ? -10.32 -15.523 6.551 1 33.5 21 VAL B C 1
ATOM 1525 O O . VAL B 1 21 ? -9.664 -14.539 6.203 1 33.5 21 VAL B O 1
ATOM 1528 N N . GLU B 1 22 ? -9.969 -15.883 7.785 1 36.25 22 GLU B N 1
ATOM 1529 C CA . GLU B 1 22 ? -8.562 -15.969 8.172 1 36.25 22 GLU B CA 1
ATOM 1530 C C . GLU B 1 22 ? -7.695 -16.453 7.016 1 36.25 22 GLU B C 1
ATOM 1532 O O . GLU B 1 22 ? -8.125 -17.297 6.219 1 36.25 22 GLU B O 1
ATOM 1537 N N . PRO B 1 23 ? -6.758 -15.711 6.492 1 36.59 23 PRO B N 1
ATOM 1538 C CA . PRO B 1 23 ? -5.941 -16.328 5.438 1 36.59 23 PRO B CA 1
ATOM 1539 C C . PRO B 1 23 ? -5.734 -17.828 5.648 1 36.59 23 PRO B C 1
ATOM 1541 O O . PRO B 1 23 ? -5.789 -18.312 6.781 1 36.59 23 PRO B O 1
ATOM 1544 N N . ALA B 1 24 ? -6.133 -18.672 4.688 1 37.75 24 ALA B N 1
ATOM 1545 C CA . ALA B 1 24 ? -5.84 -20.094 4.715 1 37.75 24 ALA B CA 1
ATOM 1546 C C . ALA B 1 24 ? -4.629 -20.391 5.598 1 37.75 24 ALA B C 1
ATOM 1548 O O . ALA B 1 24 ? -3.766 -19.531 5.785 1 37.75 24 ALA B O 1
ATOM 1549 N N . PRO B 1 25 ? -4.746 -21.266 6.52 1 37.5 25 PRO B N 1
ATOM 1550 C CA . PRO B 1 25 ? -3.518 -21.656 7.215 1 37.5 25 PRO B CA 1
ATOM 1551 C C . PRO B 1 25 ? -2.277 -21.531 6.332 1 37.5 25 PRO B C 1
ATOM 1553 O O . PRO B 1 25 ? -2.354 -21.75 5.121 1 37.5 25 PRO B O 1
ATOM 1556 N N . GLU B 1 26 ? -1.377 -20.453 6.504 1 41.34 26 GLU B N 1
ATOM 1557 C CA . GLU B 1 26 ? -0.07 -20.406 5.855 1 41.34 26 GLU B CA 1
ATOM 1558 C C . GLU B 1 26 ? 0.416 -21.812 5.5 1 41.34 26 GLU B C 1
ATOM 1560 O O . GLU B 1 26 ? 0.56 -22.672 6.379 1 41.34 26 GLU B O 1
ATOM 1565 N N . SER B 1 27 ? -0.009 -22.469 4.598 1 39.91 27 SER B N 1
ATOM 1566 C CA . SER B 1 27 ? 0.65 -23.719 4.227 1 39.91 27 SER B CA 1
ATOM 1567 C C . SER B 1 27 ? 2.092 -23.75 4.723 1 39.91 27 SER B C 1
ATOM 1569 O O . SER B 1 27 ? 2.748 -22.719 4.805 1 39.91 27 SER B O 1
ATOM 1571 N N . ASP B 1 28 ? 2.57 -24.672 5.586 1 43.34 28 ASP B N 1
ATOM 1572 C CA . ASP B 1 28 ? 3.895 -25.047 6.07 1 43.34 28 ASP B CA 1
ATOM 1573 C C . ASP B 1 28 ? 4.98 -24.625 5.082 1 43.34 28 ASP B C 1
ATOM 1575 O O . ASP B 1 28 ? 6.109 -24.312 5.484 1 43.34 28 ASP B O 1
ATOM 1579 N N . GLY B 1 29 ? 4.66 -24.516 3.74 1 50.44 29 GLY B N 1
ATOM 1580 C CA . GLY B 1 29 ? 5.723 -24.359 2.764 1 50.44 29 GLY B CA 1
ATOM 1581 C C . GLY B 1 29 ? 5.961 -22.906 2.375 1 50.44 29 GLY B C 1
ATOM 1582 O O . GLY B 1 29 ? 6.727 -22.625 1.453 1 50.44 29 GLY B O 1
ATOM 1583 N N . ALA B 1 30 ? 5.102 -22.062 2.75 1 60.84 30 ALA B N 1
ATOM 1584 C CA . ALA B 1 30 ? 5.414 -20.688 2.324 1 60.84 30 ALA B CA 1
ATOM 1585 C C . ALA B 1 30 ? 6.695 -20.188 2.98 1 60.84 30 ALA B C 1
ATOM 1587 O O . ALA B 1 30 ? 6.871 -20.328 4.195 1 60.84 30 ALA B O 1
ATOM 1588 N N . HIS B 1 31 ? 7.59 -19.75 2.197 1 86.75 31 HIS B N 1
ATOM 1589 C CA . HIS B 1 31 ? 8.859 -19.188 2.627 1 86.75 31 HIS B CA 1
ATOM 1590 C C . HIS B 1 31 ? 8.641 -18.016 3.582 1 86.75 31 HIS B C 1
ATOM 1592 O O . HIS B 1 31 ? 7.617 -17.328 3.51 1 86.75 31 HIS B O 1
ATOM 1598 N N . LEU B 1 32 ? 9.289 -18.047 4.75 1 93.5 32 LEU B N 1
ATOM 1599 C CA . LEU B 1 32 ? 9.297 -16.984 5.746 1 93.5 32 LEU B CA 1
ATOM 1600 C C . LEU B 1 32 ? 9.203 -15.617 5.082 1 93.5 32 LEU B C 1
ATOM 1602 O O . LEU B 1 32 ? 8.477 -14.742 5.559 1 93.5 32 LEU B O 1
ATOM 1606 N N . GLU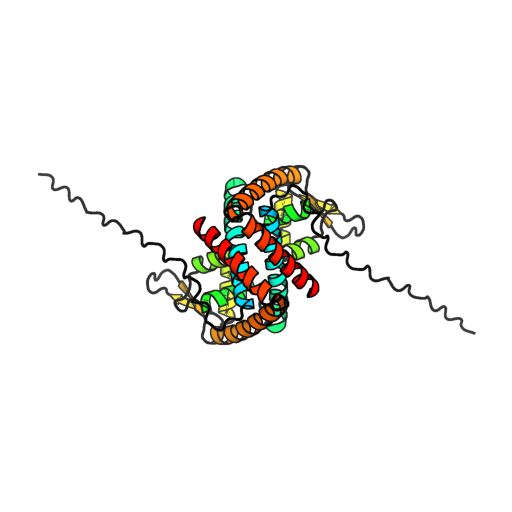 B 1 33 ? 9.727 -15.469 3.973 1 96.12 33 GLU B N 1
ATOM 1607 C CA . GLU B 1 33 ? 9.75 -14.203 3.238 1 96.12 33 GLU B CA 1
ATOM 1608 C C . GLU B 1 33 ? 8.359 -13.836 2.727 1 96.12 33 GLU B C 1
ATOM 1610 O O . GLU B 1 33 ? 7.949 -12.68 2.807 1 96.12 33 GLU B O 1
ATOM 1615 N N . LEU B 1 34 ? 7.668 -14.844 2.236 1 95.31 34 LEU B N 1
ATOM 1616 C CA . LEU B 1 34 ? 6.328 -14.586 1.719 1 95.31 34 LEU B CA 1
ATOM 1617 C C . LEU B 1 34 ? 5.371 -14.219 2.846 1 95.31 34 LEU B C 1
ATOM 1619 O O . LEU B 1 34 ? 4.527 -13.336 2.686 1 95.31 34 LEU B O 1
ATOM 1623 N N . ARG B 1 35 ? 5.516 -14.883 3.951 1 95.44 35 ARG B N 1
ATOM 1624 C CA . ARG B 1 35 ? 4.68 -14.57 5.105 1 95.44 35 ARG B CA 1
ATOM 1625 C C . ARG B 1 35 ? 4.922 -13.141 5.586 1 95.44 35 ARG B C 1
ATOM 1627 O O . ARG B 1 35 ? 3.977 -12.438 5.949 1 95.44 35 ARG B O 1
ATOM 1634 N N . ILE B 1 36 ? 6.152 -12.727 5.551 1 97.19 36 ILE B N 1
ATOM 1635 C CA . ILE B 1 36 ? 6.512 -11.367 5.949 1 97.19 36 ILE B CA 1
ATOM 1636 C C . ILE B 1 36 ? 5.84 -10.367 5.016 1 97.19 36 ILE B C 1
ATOM 1638 O O . ILE B 1 36 ? 5.246 -9.383 5.469 1 97.19 36 ILE B O 1
ATOM 1642 N N . TRP B 1 37 ? 5.902 -10.633 3.738 1 96.75 37 TRP B N 1
ATOM 1643 C CA . TRP B 1 37 ? 5.312 -9.734 2.752 1 96.75 37 TRP B CA 1
ATOM 1644 C C . TRP B 1 37 ? 3.807 -9.617 2.959 1 96.75 37 TRP B C 1
ATOM 1646 O O . TRP B 1 37 ? 3.264 -8.508 2.998 1 96.75 37 TRP B O 1
ATOM 1656 N N . LEU B 1 38 ? 3.178 -10.719 3.131 1 93.81 38 LEU B N 1
ATOM 1657 C CA . LEU B 1 38 ? 1.728 -10.734 3.287 1 93.81 38 LEU B CA 1
ATOM 1658 C C . LEU B 1 38 ? 1.312 -10.008 4.566 1 93.81 38 LEU B C 1
ATOM 1660 O O . LEU B 1 38 ? 0.312 -9.289 4.578 1 93.81 38 LEU B O 1
ATOM 1664 N N . ARG B 1 39 ? 2.068 -10.164 5.625 1 95.94 39 ARG B N 1
ATOM 1665 C CA . ARG B 1 39 ? 1.76 -9.484 6.879 1 95.94 39 ARG B CA 1
ATOM 1666 C C . ARG B 1 39 ? 2.012 -7.988 6.766 1 95.94 39 ARG B C 1
ATOM 1668 O O . ARG B 1 39 ? 1.229 -7.18 7.27 1 95.94 39 ARG B O 1
ATOM 1675 N N . LEU B 1 40 ? 3.131 -7.652 6.168 1 97.31 40 LEU B N 1
ATOM 1676 C CA . LEU B 1 40 ? 3.447 -6.254 5.906 1 97.31 40 LEU B CA 1
ATOM 1677 C C . LEU B 1 40 ? 2.334 -5.582 5.109 1 97.31 40 LEU B C 1
ATOM 1679 O O . LEU B 1 40 ? 1.859 -4.508 5.484 1 97.31 40 LEU B O 1
ATOM 1683 N N . LEU B 1 41 ? 1.906 -6.219 4.062 1 93.75 41 LEU B N 1
ATOM 1684 C CA . LEU B 1 41 ? 0.838 -5.711 3.207 1 93.75 41 LEU B CA 1
ATOM 1685 C C . LEU B 1 41 ? -0.467 -5.582 3.986 1 93.75 41 LEU B C 1
ATOM 1687 O O . LEU B 1 41 ? -1.173 -4.578 3.859 1 93.75 41 LEU B O 1
ATOM 1691 N N . ALA B 1 42 ? -0.758 -6.559 4.754 1 93.06 42 ALA B N 1
ATOM 1692 C CA . ALA B 1 42 ? -1.982 -6.539 5.551 1 93.06 42 ALA B CA 1
ATOM 1693 C C . ALA B 1 42 ? -1.98 -5.371 6.531 1 93.06 42 ALA B C 1
ATOM 1695 O O . ALA B 1 42 ? -2.992 -4.68 6.684 1 93.06 42 ALA B O 1
ATOM 1696 N N . CYS B 1 43 ? -0.897 -5.176 7.203 1 96.06 43 CYS B N 1
ATOM 1697 C CA . CYS B 1 43 ? -0.783 -4.062 8.141 1 96.06 43 CYS B CA 1
ATOM 1698 C C . CYS B 1 43 ? -0.939 -2.729 7.422 1 96.06 43 CYS B C 1
ATOM 1700 O O . CYS B 1 43 ? -1.725 -1.879 7.844 1 96.06 43 CYS B O 1
ATOM 1702 N N . ALA B 1 44 ? -0.204 -2.561 6.348 1 94.88 44 ALA B N 1
ATOM 1703 C CA . ALA B 1 44 ? -0.272 -1.312 5.594 1 94.88 44 ALA B CA 1
ATOM 1704 C C . ALA B 1 44 ? -1.688 -1.055 5.086 1 94.88 44 ALA B C 1
ATOM 1706 O O . ALA B 1 44 ? -2.205 0.058 5.211 1 94.88 44 ALA B O 1
ATOM 1707 N N . THR B 1 45 ? -2.322 -2.072 4.566 1 91.38 45 THR B N 1
ATOM 1708 C CA . THR B 1 45 ? -3.66 -1.952 3.996 1 91.38 45 THR B CA 1
ATOM 1709 C C . THR B 1 45 ? -4.676 -1.592 5.074 1 91.38 45 THR B C 1
ATOM 1711 O O . THR B 1 45 ? -5.527 -0.724 4.871 1 91.38 45 THR B O 1
ATOM 1714 N N . ARG B 1 46 ? -4.605 -2.221 6.152 1 92.88 46 ARG B N 1
ATOM 1715 C CA . ARG B 1 46 ? -5.555 -1.971 7.234 1 92.88 46 ARG B CA 1
ATOM 1716 C C . ARG B 1 46 ? -5.414 -0.549 7.766 1 92.88 46 ARG B C 1
ATOM 1718 O O . ARG B 1 46 ? -6.41 0.122 8.031 1 92.88 46 ARG B O 1
ATOM 1725 N N . ILE B 1 47 ? -4.227 -0.111 7.953 1 95.62 47 ILE B N 1
ATOM 1726 C CA . ILE B 1 47 ? -3.996 1.247 8.43 1 95.62 47 ILE B CA 1
ATOM 1727 C C . ILE B 1 47 ? -4.488 2.252 7.395 1 95.62 47 ILE B C 1
ATOM 1729 O O . ILE B 1 47 ? -5.176 3.217 7.73 1 95.62 47 ILE B O 1
ATOM 1733 N N . GLU B 1 48 ? -4.156 2.027 6.156 1 93.25 48 GLU B N 1
ATOM 1734 C CA . GLU B 1 48 ? -4.602 2.91 5.086 1 93.25 48 GLU B CA 1
ATOM 1735 C C . GLU B 1 48 ? -6.125 2.994 5.039 1 93.25 48 GLU B C 1
ATOM 1737 O O . GLU B 1 48 ? -6.688 4.078 4.867 1 93.25 48 GLU B O 1
ATOM 1742 N N . LYS B 1 49 ? -6.742 1.851 5.137 1 92.31 49 LYS B N 1
ATOM 1743 C CA . LYS B 1 49 ? -8.203 1.834 5.137 1 92.31 49 LYS B CA 1
ATOM 1744 C C . LYS B 1 49 ? -8.766 2.686 6.27 1 92.31 49 LYS B C 1
ATOM 1746 O O . LYS B 1 49 ? -9.695 3.465 6.066 1 92.31 49 LYS B O 1
ATOM 1751 N N . ALA B 1 50 ? -8.242 2.531 7.441 1 94.31 50 ALA B N 1
ATOM 1752 C CA . ALA B 1 50 ? -8.68 3.312 8.594 1 94.31 50 ALA B CA 1
ATOM 1753 C C . ALA B 1 50 ? -8.438 4.801 8.375 1 94.31 50 ALA B C 1
ATOM 1755 O O . ALA B 1 50 ? -9.32 5.625 8.648 1 94.31 50 ALA B O 1
ATOM 1756 N N . LEU B 1 51 ? -7.293 5.125 7.887 1 95.88 51 LEU B N 1
ATOM 1757 C CA . LEU B 1 51 ? -6.949 6.52 7.641 1 95.88 51 LEU B CA 1
ATOM 1758 C C . LEU B 1 51 ? -7.844 7.121 6.562 1 95.88 51 LEU B C 1
ATOM 1760 O O . LEU B 1 51 ? -8.32 8.25 6.699 1 95.88 51 LEU B O 1
ATOM 1764 N N . ASN B 1 52 ? -8.039 6.391 5.512 1 93.94 52 ASN B N 1
ATOM 1765 C CA . ASN B 1 52 ? -8.883 6.867 4.422 1 93.94 52 ASN B CA 1
ATOM 1766 C C . ASN B 1 52 ? -10.305 7.152 4.898 1 93.94 52 ASN B C 1
ATOM 1768 O O . ASN B 1 52 ? -10.898 8.164 4.527 1 93.94 52 ASN B O 1
ATOM 1772 N N . ALA B 1 53 ? -10.828 6.262 5.668 1 93.69 53 ALA B N 1
ATOM 1773 C CA . ALA B 1 53 ? -12.18 6.449 6.203 1 93.69 53 ALA B CA 1
ATOM 1774 C C . ALA B 1 53 ? -12.258 7.727 7.039 1 93.69 53 ALA B C 1
ATOM 1776 O O . ALA B 1 53 ? -13.227 8.484 6.926 1 93.69 53 ALA B O 1
ATOM 1777 N N . ARG B 1 54 ? -11.305 7.969 7.801 1 96.38 54 ARG B N 1
ATOM 1778 C CA . ARG B 1 54 ? -11.297 9.133 8.672 1 96.38 54 ARG B CA 1
ATOM 1779 C C . ARG B 1 54 ? -11.062 10.414 7.875 1 96.38 54 ARG B C 1
ATOM 1781 O O . ARG B 1 54 ? -11.68 11.445 8.156 1 96.38 54 ARG B O 1
ATOM 1788 N N . LEU B 1 55 ? -10.195 10.375 6.902 1 96.94 55 LEU B N 1
ATOM 1789 C CA . LEU B 1 55 ? -9.953 11.508 6.02 1 96.94 55 LEU B CA 1
ATOM 1790 C C . LEU B 1 55 ? -11.227 11.914 5.297 1 96.94 55 LEU B C 1
ATOM 1792 O O . LEU B 1 55 ? -11.531 13.102 5.184 1 96.94 55 LEU B O 1
ATOM 1796 N N . ARG B 1 56 ? -11.922 10.953 4.859 1 95.12 56 ARG B N 1
ATOM 1797 C CA . ARG B 1 56 ? -13.18 11.227 4.18 1 95.12 56 ARG B CA 1
ATOM 1798 C C . ARG B 1 56 ? -14.203 11.836 5.133 1 95.12 56 ARG B C 1
ATOM 1800 O O . ARG B 1 56 ? -14.859 12.82 4.801 1 95.12 56 ARG B O 1
ATOM 1807 N N . LYS B 1 57 ? -14.234 11.266 6.258 1 97 57 LYS B N 1
ATOM 1808 C CA . LYS B 1 57 ? -15.234 11.672 7.238 1 97 57 LYS B CA 1
ATOM 1809 C C . LYS B 1 57 ? -14.953 13.086 7.746 1 97 57 LYS B C 1
ATOM 1811 O O . LYS B 1 57 ? -15.867 13.914 7.809 1 97 57 LYS B O 1
ATOM 1816 N N . GLU B 1 58 ? -13.773 13.406 8.047 1 97.25 58 GLU B N 1
ATOM 1817 C CA . GLU B 1 58 ? -13.477 14.656 8.734 1 97.25 58 GLU B CA 1
ATOM 1818 C C . GLU B 1 58 ? -13.117 15.758 7.754 1 97.25 58 GLU B C 1
ATOM 1820 O O . GLU B 1 58 ? -13.336 16.938 8.031 1 97.25 58 GLU B O 1
ATOM 1825 N N . PHE B 1 59 ? -12.57 15.414 6.566 1 96.88 59 PHE B N 1
ATOM 1826 C CA . PHE B 1 59 ? -12.023 16.453 5.699 1 96.88 59 PHE B CA 1
ATOM 1827 C C . PHE B 1 59 ? -12.57 16.312 4.281 1 96.88 59 PHE B C 1
ATOM 1829 O O . PHE B 1 59 ? -12.203 17.078 3.391 1 96.88 59 PHE B O 1
ATOM 1836 N N . ASN B 1 60 ? -13.383 15.359 4.055 1 95.88 60 ASN B N 1
ATOM 1837 C CA . ASN B 1 60 ? -13.914 15.086 2.723 1 95.88 60 ASN B CA 1
ATOM 1838 C C . ASN B 1 60 ? -12.797 14.961 1.69 1 95.88 60 ASN B C 1
ATOM 1840 O O . ASN B 1 60 ? -12.859 15.562 0.616 1 95.88 60 ASN B O 1
ATOM 1844 N N . THR B 1 61 ? -11.766 14.273 2.016 1 95.69 61 THR B N 1
ATOM 1845 C CA . THR B 1 61 ? -10.602 14.047 1.163 1 95.69 61 THR B CA 1
ATOM 1846 C C . THR B 1 61 ? -10.219 12.57 1.15 1 95.69 61 THR B C 1
ATOM 1848 O O . THR B 1 61 ? -10.836 11.758 1.849 1 95.69 61 THR B O 1
ATOM 1851 N N . THR B 1 62 ? -9.273 12.227 0.242 1 91.88 62 THR B N 1
ATOM 1852 C CA . THR B 1 62 ? -8.82 10.852 0.1 1 91.88 62 THR B CA 1
ATOM 1853 C C . THR B 1 62 ? -7.348 10.719 0.484 1 91.88 62 THR B C 1
ATOM 1855 O O . THR B 1 62 ? -6.641 11.727 0.608 1 91.88 62 THR B O 1
ATOM 1858 N N . LEU B 1 63 ? -6.98 9.5 0.639 1 91.19 63 LEU B N 1
ATOM 1859 C CA . LEU B 1 63 ? -5.586 9.242 0.969 1 91.19 63 LEU B CA 1
ATOM 1860 C C . LEU B 1 63 ? -4.668 9.695 -0.161 1 91.19 63 LEU B C 1
ATOM 1862 O O . LEU B 1 63 ? -3.582 10.227 0.088 1 91.19 63 LEU B O 1
ATOM 1866 N N . ALA B 1 64 ? -5.082 9.492 -1.387 1 90.38 64 ALA B N 1
ATOM 1867 C CA . ALA B 1 64 ? -4.277 9.914 -2.531 1 90.38 64 ALA B CA 1
ATOM 1868 C C . ALA B 1 64 ? -4.051 11.422 -2.518 1 90.38 64 ALA B C 1
ATOM 1870 O O . ALA B 1 64 ? -2.939 11.891 -2.775 1 90.38 64 ALA B O 1
ATOM 1871 N N . ARG B 1 65 ? -5.086 12.133 -2.248 1 94.38 65 ARG B N 1
ATOM 1872 C CA . ARG B 1 65 ? -4.996 13.586 -2.133 1 94.38 65 ARG B CA 1
ATOM 1873 C C . ARG B 1 65 ? -4.066 13.992 -0.99 1 94.38 65 ARG B C 1
ATOM 1875 O O . ARG B 1 65 ? -3.203 14.852 -1.158 1 94.38 65 ARG B O 1
ATOM 1882 N N . PHE B 1 66 ? -4.297 13.367 0.109 1 96.56 66 PHE B N 1
ATOM 1883 C CA . PHE B 1 66 ? -3.471 13.633 1.28 1 96.56 66 PHE B CA 1
ATOM 1884 C C . PHE B 1 66 ? -2 13.375 0.977 1 96.56 66 PHE B C 1
ATOM 1886 O O . PHE B 1 66 ? -1.143 14.203 1.283 1 96.56 66 PHE B O 1
ATOM 1893 N N . ASP B 1 67 ? -1.733 12.227 0.41 1 94 67 ASP B N 1
ATOM 1894 C CA . ASP B 1 67 ? -0.358 11.828 0.124 1 94 67 ASP B CA 1
ATOM 1895 C C . ASP B 1 67 ? 0.308 12.812 -0.837 1 94 67 ASP B C 1
ATOM 1897 O O . ASP B 1 67 ? 1.487 13.133 -0.683 1 94 67 ASP B O 1
ATOM 1901 N N . LEU B 1 68 ? -0.353 13.234 -1.819 1 95.5 68 LEU B N 1
ATOM 1902 C CA . LEU B 1 68 ? 0.19 14.219 -2.748 1 95.5 68 LEU B CA 1
ATOM 1903 C C . LEU B 1 68 ? 0.545 15.516 -2.021 1 95.5 68 LEU B C 1
ATOM 1905 O O . LEU B 1 68 ? 1.646 16.047 -2.189 1 95.5 68 LEU B O 1
ATOM 1909 N N . LEU B 1 69 ? -0.356 15.992 -1.217 1 97.25 69 LEU B N 1
ATOM 1910 C CA . LEU B 1 69 ? -0.121 17.219 -0.459 1 97.25 69 LEU B CA 1
ATOM 1911 C C . LEU B 1 69 ? 1.064 17.047 0.486 1 97.25 69 LEU B C 1
ATOM 1913 O O . LEU B 1 69 ? 1.863 17.969 0.653 1 97.25 69 LEU B O 1
ATOM 1917 N N . ALA B 1 70 ? 1.113 15.938 1.112 1 95.81 70 ALA B N 1
ATOM 1918 C CA . ALA B 1 70 ? 2.229 15.641 2.008 1 95.81 70 ALA B CA 1
ATOM 1919 C C . ALA B 1 70 ? 3.561 15.719 1.267 1 95.81 70 ALA B C 1
ATOM 1921 O O . ALA B 1 70 ? 4.543 16.234 1.797 1 95.81 70 ALA B O 1
ATOM 1922 N N . GLN B 1 71 ? 3.553 15.188 0.085 1 93.56 71 GLN B N 1
ATOM 1923 C CA . GLN B 1 71 ? 4.766 15.211 -0.729 1 93.56 71 GLN B CA 1
ATOM 1924 C C . GLN B 1 71 ? 5.164 16.641 -1.082 1 93.56 71 GLN B C 1
ATOM 1926 O O . GLN B 1 71 ? 6.34 17 -0.995 1 93.56 71 GLN B O 1
ATOM 1931 N N . LEU B 1 72 ? 4.258 17.375 -1.429 1 96.25 72 LEU B N 1
ATOM 1932 C CA . LEU B 1 72 ? 4.535 18.766 -1.787 1 96.25 72 LEU B CA 1
ATOM 1933 C C . LEU B 1 72 ? 4.977 19.562 -0.566 1 96.25 72 LEU B C 1
ATOM 1935 O O . LEU B 1 72 ? 5.816 20.453 -0.677 1 96.25 72 LEU B O 1
ATOM 1939 N N . ALA B 1 73 ? 4.375 19.25 0.56 1 95.75 73 ALA B N 1
ATOM 1940 C CA . ALA B 1 73 ? 4.742 19.922 1.8 1 95.75 73 ALA B CA 1
ATOM 1941 C C . ALA B 1 73 ? 6.215 19.703 2.135 1 95.75 73 ALA B C 1
ATOM 1943 O O . ALA B 1 73 ? 6.863 20.562 2.734 1 95.75 73 ALA B O 1
ATOM 1944 N N . ARG B 1 74 ? 6.707 18.625 1.704 1 92.38 74 ARG B N 1
ATOM 1945 C CA . ARG B 1 74 ? 8.102 18.281 1.977 1 92.38 74 ARG B CA 1
ATOM 1946 C C . ARG B 1 74 ? 9.023 18.859 0.915 1 92.38 74 ARG B C 1
ATOM 1948 O O . ARG B 1 74 ? 10.25 18.766 1.031 1 92.38 74 ARG B O 1
ATOM 1955 N N . ARG B 1 75 ? 8.508 19.391 -0.1 1 93.75 75 ARG B N 1
ATOM 1956 C CA . ARG B 1 75 ? 9.266 19.922 -1.229 1 93.75 75 ARG B CA 1
ATOM 1957 C C . ARG B 1 75 ? 8.883 21.359 -1.512 1 93.75 75 ARG B C 1
ATOM 1959 O O . ARG B 1 75 ? 8.227 21.656 -2.514 1 93.75 75 ARG B O 1
ATOM 1966 N N . PRO B 1 76 ? 9.477 22.25 -0.733 1 90.31 76 PRO B N 1
ATOM 1967 C CA . PRO B 1 76 ? 9.109 23.656 -0.932 1 90.31 76 PRO B CA 1
ATOM 1968 C C . PRO B 1 76 ? 9.477 24.156 -2.322 1 90.31 76 PRO B C 1
ATOM 1970 O O . PRO B 1 76 ? 8.836 25.094 -2.828 1 90.31 76 PRO B O 1
ATOM 1973 N N . GLU B 1 77 ? 10.43 23.531 -2.92 1 91.25 77 GLU B N 1
ATOM 1974 C CA . GLU B 1 77 ? 10.844 23.922 -4.262 1 91.25 77 GLU B CA 1
ATOM 1975 C C . GLU B 1 77 ? 9.859 23.422 -5.312 1 91.25 77 GLU B C 1
ATOM 1977 O O . GLU B 1 77 ? 9.953 23.781 -6.484 1 91.25 77 GLU B O 1
ATOM 1982 N N . GLY B 1 78 ? 8.938 22.641 -4.902 1 94.31 78 GLY B N 1
ATOM 1983 C CA . GLY B 1 78 ? 7.949 22.094 -5.82 1 94.31 78 GLY B CA 1
ATOM 1984 C C . GLY B 1 78 ? 8.336 20.734 -6.367 1 94.31 78 GLY B C 1
ATOM 1985 O O . GLY B 1 78 ? 9.453 20.266 -6.137 1 94.31 78 GLY B O 1
ATOM 1986 N N . ALA B 1 79 ? 7.359 20.047 -7.02 1 94.62 79 ALA B N 1
ATOM 1987 C CA . ALA B 1 79 ? 7.586 18.75 -7.645 1 94.62 79 ALA B CA 1
ATOM 1988 C C . ALA B 1 79 ? 6.988 18.703 -9.047 1 94.62 79 ALA B C 1
ATOM 1990 O O . ALA B 1 79 ? 5.961 19.328 -9.312 1 94.62 79 ALA B O 1
ATOM 1991 N N . SER B 1 80 ? 7.668 17.984 -9.898 1 92.56 80 SER B N 1
ATOM 1992 C CA . SER B 1 80 ? 7.117 17.781 -11.234 1 92.56 80 SER B CA 1
ATOM 1993 C C . SER B 1 80 ? 6.016 16.719 -11.219 1 92.56 80 SER B C 1
ATOM 1995 O O . SER B 1 80 ? 5.91 15.938 -10.281 1 92.56 80 SER B O 1
ATOM 1997 N N . MET B 1 81 ? 5.273 16.781 -12.32 1 89.38 81 MET B N 1
ATOM 1998 C CA . MET B 1 81 ? 4.227 15.781 -12.484 1 89.38 81 MET B CA 1
ATOM 1999 C C . MET B 1 81 ? 4.816 14.375 -12.461 1 89.38 81 MET B C 1
ATOM 2001 O O . MET B 1 81 ? 4.238 13.469 -11.852 1 89.38 81 MET B O 1
ATOM 2005 N N . SER B 1 82 ? 5.953 14.172 -13.016 1 89.38 82 SER B N 1
ATOM 2006 C CA . SER B 1 82 ? 6.605 12.875 -13.078 1 89.38 82 SER B CA 1
ATOM 2007 C C . SER B 1 82 ? 7.082 12.422 -11.703 1 89.38 82 SER B C 1
ATOM 2009 O O . SER B 1 82 ? 6.953 11.25 -11.344 1 89.38 82 SER B O 1
ATOM 2011 N N . GLU B 1 83 ? 7.602 13.344 -10.969 1 89.44 83 GLU B N 1
ATOM 2012 C CA . GLU B 1 83 ? 8.055 13.047 -9.609 1 89.44 83 GLU B CA 1
ATOM 2013 C C . GLU B 1 83 ? 6.891 12.617 -8.727 1 89.44 83 GLU B C 1
ATOM 2015 O O . GLU B 1 83 ? 7.016 11.664 -7.945 1 89.44 83 GLU B O 1
ATOM 2020 N N . VAL B 1 84 ? 5.805 13.32 -8.82 1 89.69 84 VAL B N 1
ATOM 2021 C CA . VAL B 1 84 ? 4.637 13.008 -8 1 89.69 84 VAL B CA 1
ATOM 2022 C C . VAL B 1 84 ? 4.047 11.664 -8.422 1 89.69 84 VAL B C 1
ATOM 2024 O O . VAL B 1 84 ? 3.652 10.859 -7.578 1 89.69 84 VAL B O 1
ATOM 2027 N N . SER B 1 85 ? 3.922 11.422 -9.711 1 87.88 85 SER B N 1
ATOM 2028 C CA . SER B 1 85 ? 3.416 10.156 -10.234 1 87.88 85 SER B CA 1
ATOM 2029 C C . SER B 1 85 ? 4.246 8.977 -9.727 1 87.88 85 SER B C 1
ATOM 2031 O O . SER B 1 85 ? 3.699 7.961 -9.305 1 87.88 85 SER B O 1
ATOM 2033 N N . ASP B 1 86 ? 5.574 9.141 -9.766 1 84 86 ASP B N 1
ATOM 2034 C CA . ASP B 1 86 ? 6.488 8.094 -9.312 1 84 86 ASP B CA 1
ATOM 2035 C C . ASP B 1 86 ? 6.309 7.82 -7.824 1 84 86 ASP B C 1
ATOM 2037 O O . ASP B 1 86 ? 6.332 6.668 -7.395 1 84 86 ASP B O 1
ATOM 2041 N N . LEU B 1 87 ? 6.074 8.828 -7.129 1 80.31 87 LEU B N 1
ATOM 2042 C CA . LEU B 1 87 ? 5.988 8.719 -5.676 1 80.31 87 LEU B CA 1
ATOM 2043 C C . LEU B 1 87 ? 4.668 8.078 -5.258 1 80.31 87 LEU B C 1
ATOM 2045 O O . LEU B 1 87 ? 4.629 7.285 -4.316 1 80.31 87 LEU B O 1
ATOM 2049 N N . LEU B 1 88 ? 3.578 8.344 -5.918 1 83.31 88 LEU B N 1
ATOM 2050 C CA . LEU B 1 88 ? 2.262 7.863 -5.516 1 83.31 88 LEU B CA 1
ATOM 2051 C C . LEU B 1 88 ? 1.937 6.539 -6.203 1 83.31 88 LEU B C 1
ATOM 2053 O O . LEU B 1 88 ? 0.97 5.867 -5.836 1 83.31 88 LEU B O 1
ATOM 2057 N N . MET B 1 89 ? 2.697 6.129 -7.145 1 76.81 89 MET B N 1
ATOM 2058 C CA . MET B 1 89 ? 2.512 4.879 -7.883 1 76.81 89 MET B CA 1
ATOM 2059 C C . MET B 1 89 ? 1.116 4.812 -8.492 1 76.81 89 MET B C 1
ATOM 2061 O O . MET B 1 89 ? 0.432 3.797 -8.383 1 76.81 89 MET B O 1
ATOM 2065 N N . VAL B 1 90 ? 0.639 5.82 -9.016 1 74.81 90 VAL B N 1
ATOM 2066 C CA . VAL B 1 90 ? -0.631 5.926 -9.727 1 74.81 90 VAL B CA 1
ATOM 2067 C C . VAL B 1 90 ? -0.38 6.316 -11.18 1 74.81 90 VAL B C 1
ATOM 2069 O O . VAL B 1 90 ? 0.681 6.852 -11.508 1 74.81 90 VAL B O 1
ATOM 2072 N N . SER B 1 91 ? -1.321 5.934 -12.023 1 75.5 91 SER B N 1
ATOM 2073 C CA . SER B 1 91 ? -1.185 6.242 -13.445 1 75.5 91 SER B CA 1
ATOM 2074 C C . SER B 1 91 ? -1.119 7.75 -13.68 1 75.5 91 SER B C 1
ATOM 2076 O O . SER B 1 91 ? -1.607 8.531 -12.859 1 75.5 91 SER B O 1
ATOM 2078 N N . ASN B 1 92 ? -0.544 8.117 -14.797 1 78.5 92 ASN B N 1
ATOM 2079 C CA . ASN B 1 92 ? -0.442 9.523 -15.188 1 78.5 92 ASN B CA 1
ATOM 2080 C C . ASN B 1 92 ? -1.817 10.172 -15.32 1 78.5 92 ASN B C 1
ATOM 2082 O O . ASN B 1 92 ? -2.006 11.328 -14.938 1 78.5 92 ASN B O 1
ATOM 2086 N N . GLY B 1 93 ? -2.668 9.398 -15.906 1 81.38 93 GLY B N 1
ATOM 2087 C CA . GLY B 1 93 ? -4.012 9.938 -16.016 1 81.38 93 GLY B CA 1
ATOM 2088 C C . GLY B 1 93 ? -4.641 10.25 -14.664 1 81.38 93 GLY B C 1
ATOM 2089 O O . GLY B 1 93 ? -5.273 11.297 -14.492 1 81.38 93 GLY B O 1
ATOM 2090 N N . ALA B 1 94 ? -4.461 9.406 -13.797 1 83.31 94 ALA B N 1
ATOM 2091 C CA . ALA B 1 94 ? -5.016 9.57 -12.461 1 83.31 94 ALA B CA 1
ATOM 2092 C C . ALA B 1 94 ? -4.363 10.75 -11.742 1 83.31 94 ALA B C 1
ATOM 2094 O O . ALA B 1 94 ? -5.039 11.516 -11.039 1 83.31 94 ALA B O 1
ATOM 2095 N N . ILE B 1 95 ? -3.088 10.938 -11.938 1 88.75 95 ILE B N 1
ATOM 2096 C CA . ILE B 1 95 ? -2.365 12.031 -11.305 1 88.75 95 ILE B CA 1
ATOM 2097 C C . ILE B 1 95 ? -2.834 13.367 -11.883 1 88.75 95 ILE B C 1
ATOM 2099 O O . ILE B 1 95 ? -2.984 14.352 -11.156 1 88.75 95 ILE B O 1
ATOM 2103 N N . THR B 1 96 ? -3 13.367 -13.18 1 92.25 96 THR B N 1
ATOM 2104 C CA . THR B 1 96 ? -3.473 14.578 -13.836 1 92.25 96 THR B CA 1
ATOM 2105 C C . THR B 1 96 ? -4.824 15.016 -13.273 1 92.25 96 THR B C 1
ATOM 2107 O O . THR B 1 96 ? -5.012 16.172 -12.914 1 92.25 96 THR B O 1
ATOM 2110 N N . ALA B 1 97 ? -5.684 14.117 -13.18 1 93.12 97 ALA B N 1
ATOM 2111 C CA . ALA B 1 97 ? -7.012 14.406 -12.641 1 93.12 97 ALA B CA 1
ATOM 2112 C C . ALA B 1 97 ? -6.926 14.867 -11.195 1 93.12 97 ALA B C 1
ATOM 2114 O O . ALA B 1 97 ? -7.613 15.805 -10.789 1 93.12 97 ALA B O 1
ATOM 2115 N N . LEU B 1 98 ? -6.141 14.266 -10.469 1 94.12 98 LEU B N 1
ATOM 2116 C CA . LEU B 1 98 ? -5.949 14.586 -9.062 1 94.12 98 LEU B CA 1
ATOM 2117 C C . LEU B 1 98 ? -5.375 15.992 -8.898 1 94.12 98 LEU B C 1
ATOM 2119 O O . LEU B 1 98 ? -5.852 16.766 -8.07 1 94.12 98 LEU B O 1
ATOM 2123 N N . VAL B 1 99 ? -4.418 16.297 -9.672 1 95.19 99 VAL B N 1
ATOM 2124 C CA . VAL B 1 99 ? -3.768 17.594 -9.625 1 95.19 99 VAL B CA 1
ATOM 2125 C C . VAL B 1 99 ? -4.762 18.688 -10.031 1 95.19 99 VAL B C 1
ATOM 2127 O O . VAL B 1 99 ? -4.84 19.734 -9.391 1 95.19 99 VAL B O 1
ATOM 2130 N N . GLN B 1 100 ? -5.461 18.422 -11.07 1 96.19 100 GLN B N 1
ATOM 2131 C CA . GLN B 1 100 ? -6.461 19.391 -11.531 1 96.19 100 GLN B CA 1
ATOM 2132 C C . GLN B 1 100 ? -7.492 19.672 -10.445 1 96.19 100 GLN B C 1
ATOM 2134 O O . GLN B 1 100 ? -7.852 20.828 -10.211 1 96.19 100 GLN B O 1
ATOM 2139 N N . LYS B 1 101 ? -7.895 18.703 -9.82 1 97.12 101 LYS B N 1
ATOM 2140 C CA . LYS B 1 101 ? -8.891 18.859 -8.758 1 97.12 101 LYS B CA 1
ATOM 2141 C C . LYS B 1 101 ? -8.312 19.641 -7.578 1 97.12 101 LYS B C 1
ATOM 2143 O O . LYS B 1 101 ? -8.977 20.516 -7.02 1 97.12 101 LYS B O 1
ATOM 2148 N N . LEU B 1 102 ? -7.113 19.359 -7.18 1 97.5 102 LEU B N 1
ATOM 2149 C CA . LEU B 1 102 ? -6.461 20.047 -6.07 1 97.5 102 LEU B CA 1
ATOM 2150 C C . LEU B 1 102 ? -6.227 21.516 -6.395 1 97.5 102 LEU B C 1
ATOM 2152 O O . LEU B 1 102 ? -6.312 22.375 -5.516 1 97.5 102 LEU B O 1
ATOM 2156 N N . GLU B 1 103 ? -5.906 21.719 -7.598 1 97.38 103 GLU B N 1
ATOM 2157 C CA . GLU B 1 103 ? -5.746 23.094 -8.047 1 97.38 103 GLU B CA 1
ATOM 2158 C C . GLU B 1 103 ? -7.074 23.844 -8.016 1 97.38 103 GLU B C 1
ATOM 2160 O O . GLU B 1 103 ? -7.137 24.984 -7.555 1 97.38 103 GLU B O 1
ATOM 2165 N N . ALA B 1 104 ? -8.039 23.203 -8.523 1 97.5 104 ALA B N 1
ATOM 2166 C CA . ALA B 1 104 ? -9.375 23.797 -8.516 1 97.5 104 ALA B CA 1
ATOM 2167 C C . ALA B 1 104 ? -9.836 24.094 -7.09 1 97.5 104 ALA B C 1
ATOM 2169 O O . ALA B 1 104 ? -10.516 25.094 -6.848 1 97.5 104 ALA B O 1
ATOM 2170 N N . ASP B 1 105 ? -9.422 23.281 -6.141 1 97.06 105 ASP B N 1
ATOM 2171 C CA . ASP B 1 105 ? -9.773 23.438 -4.734 1 97.06 105 ASP B CA 1
ATOM 2172 C C . ASP B 1 105 ? -8.906 24.5 -4.059 1 97.06 105 ASP B C 1
ATOM 2174 O O . ASP B 1 105 ? -9.102 24.812 -2.883 1 97.06 105 ASP B O 1
ATOM 2178 N N . GLY B 1 106 ? -7.938 25 -4.785 1 97.56 106 GLY B N 1
ATOM 2179 C CA . GLY B 1 106 ? -7.07 26.047 -4.262 1 97.56 106 GLY B CA 1
ATOM 2180 C C . GLY B 1 106 ? -5.977 25.516 -3.355 1 97.56 106 GLY B C 1
ATOM 2181 O O . GLY B 1 106 ? -5.332 26.281 -2.635 1 97.56 106 GLY B O 1
ATOM 2182 N N . MET B 1 107 ? -5.742 24.219 -3.369 1 98.12 107 MET B N 1
ATOM 2183 C CA . MET B 1 107 ? -4.773 23.594 -2.477 1 98.12 107 MET B CA 1
ATOM 2184 C C . MET B 1 107 ? -3.359 23.719 -3.035 1 98.12 107 MET B C 1
ATOM 2186 O O . MET B 1 107 ? -2.393 23.781 -2.275 1 98.12 107 MET B O 1
ATOM 2190 N N . ILE B 1 108 ? -3.246 23.656 -4.371 1 98.12 108 ILE B N 1
ATOM 2191 C CA . ILE B 1 108 ? -1.935 23.719 -5.004 1 98.12 108 ILE B CA 1
ATOM 2192 C C . ILE B 1 108 ? -1.981 24.688 -6.184 1 98.12 108 ILE B C 1
ATOM 2194 O O . ILE B 1 108 ? -3.061 25.125 -6.598 1 98.12 108 ILE B O 1
ATOM 2198 N N . HIS B 1 109 ? -0.862 25.094 -6.641 1 97 109 HIS B N 1
ATOM 2199 C CA . HIS B 1 109 ? -0.746 25.875 -7.871 1 97 109 HIS B CA 1
ATOM 2200 C C . HIS B 1 109 ? 0.455 25.422 -8.695 1 97 109 HIS B C 1
ATOM 2202 O O . HIS B 1 109 ? 1.381 24.812 -8.164 1 97 109 HIS B O 1
ATOM 2208 N N . ARG B 1 110 ? 0.336 25.672 -9.992 1 94.38 110 ARG B N 1
ATOM 2209 C CA . ARG B 1 110 ? 1.426 25.359 -10.914 1 94.38 110 ARG B CA 1
ATOM 2210 C C . ARG B 1 110 ? 2.342 26.578 -11.086 1 94.38 110 ARG B C 1
ATOM 2212 O O . ARG B 1 110 ? 1.87 27.703 -11.172 1 94.38 110 ARG B O 1
ATOM 2219 N N . GLU B 1 111 ? 3.572 26.234 -11.016 1 92.62 111 GLU B N 1
ATOM 2220 C CA . GLU B 1 111 ? 4.562 27.266 -11.289 1 92.62 111 GLU B CA 1
ATOM 2221 C C . GLU B 1 111 ? 5.504 26.844 -12.414 1 92.62 111 GLU B C 1
ATOM 2223 O O . GLU B 1 111 ? 5.914 25.688 -12.484 1 92.62 111 GLU B O 1
ATOM 2228 N N . VAL B 1 112 ? 5.797 27.812 -13.297 1 87.44 112 VAL B N 1
ATOM 2229 C CA . VAL B 1 112 ? 6.734 27.516 -14.383 1 87.44 112 VAL B CA 1
ATOM 2230 C C . VAL B 1 112 ? 8.109 27.203 -13.797 1 87.44 112 VAL B C 1
ATOM 2232 O O . VAL B 1 112 ? 8.578 27.891 -12.883 1 87.44 112 VAL B O 1
ATOM 2235 N N . ASP B 1 113 ? 8.648 26.094 -14.273 1 81.44 113 ASP B N 1
ATOM 2236 C CA . ASP B 1 113 ? 9.984 25.719 -13.82 1 81.44 113 ASP B CA 1
ATOM 2237 C C . ASP B 1 113 ? 11.031 26.719 -14.305 1 81.44 113 ASP B C 1
ATOM 2239 O O . ASP B 1 113 ? 11.094 27.031 -15.492 1 81.44 113 ASP B O 1
ATOM 2243 N N . ALA B 1 114 ? 11.766 27.234 -13.328 1 77.88 114 ALA B N 1
ATOM 2244 C CA . ALA B 1 114 ? 12.766 28.25 -13.648 1 77.88 114 ALA B CA 1
ATOM 2245 C C . ALA B 1 114 ? 13.82 27.703 -14.602 1 77.88 114 ALA B C 1
ATOM 2247 O O . ALA B 1 114 ? 14.367 28.438 -15.422 1 77.88 114 ALA B O 1
ATOM 2248 N N . GLU B 1 115 ? 14.125 26.406 -14.484 1 79.88 115 GLU B N 1
ATOM 2249 C CA . GLU B 1 115 ? 15.188 25.781 -15.258 1 79.88 115 GLU B CA 1
ATOM 2250 C C . GLU B 1 115 ? 14.656 25.266 -16.594 1 79.88 115 GLU B C 1
ATOM 2252 O O . GLU B 1 115 ? 15.414 25.188 -17.578 1 79.88 115 GLU B O 1
ATOM 2257 N N . ASP B 1 116 ? 13.531 24.891 -16.578 1 78.56 116 ASP B N 1
ATOM 2258 C CA . ASP B 1 116 ? 12.883 24.391 -17.797 1 78.56 116 ASP B CA 1
ATOM 2259 C C . ASP B 1 116 ? 11.508 25.016 -17.984 1 78.56 116 ASP B C 1
ATOM 2261 O O . ASP B 1 116 ? 10.516 24.531 -17.438 1 78.56 116 ASP B O 1
ATOM 2265 N N . ARG B 1 117 ? 11.422 26.031 -18.797 1 78.44 117 ARG B N 1
ATOM 2266 C CA . ARG B 1 117 ? 10.211 26.828 -18.953 1 78.44 117 ARG B CA 1
ATOM 2267 C C . ARG B 1 117 ? 9.078 26 -19.547 1 78.44 117 ARG B C 1
ATOM 2269 O O . ARG B 1 117 ? 7.922 26.422 -19.531 1 78.44 117 ARG B O 1
ATOM 2276 N N . ARG B 1 118 ? 9.484 24.828 -19.953 1 78.38 118 ARG B N 1
ATOM 2277 C CA . ARG B 1 118 ? 8.461 23.984 -20.562 1 78.38 118 ARG B CA 1
ATOM 2278 C C . ARG B 1 118 ? 7.836 23.062 -19.531 1 78.38 118 ARG B C 1
ATOM 2280 O O . ARG B 1 118 ? 6.84 22.391 -19.812 1 78.38 118 ARG B O 1
ATOM 2287 N N . THR B 1 119 ? 8.383 23.141 -18.438 1 84.38 119 THR B N 1
ATOM 2288 C CA . THR B 1 119 ? 7.859 22.219 -17.422 1 84.38 119 THR B CA 1
ATOM 2289 C C . THR B 1 119 ? 7.289 23 -16.234 1 84.38 119 THR B C 1
ATOM 2291 O O . THR B 1 119 ? 7.723 24.125 -15.953 1 84.38 119 THR B O 1
ATOM 2294 N N . PHE B 1 120 ? 6.215 22.484 -15.727 1 90.88 120 PHE B N 1
ATOM 2295 C CA . PHE B 1 120 ? 5.621 23.094 -14.539 1 90.88 120 PHE B CA 1
ATOM 2296 C C . PHE B 1 120 ? 5.977 22.297 -13.289 1 90.88 120 PHE B C 1
ATOM 2298 O O . PHE B 1 120 ? 6.199 21.078 -13.367 1 90.88 120 PHE B O 1
ATOM 2305 N N . ARG B 1 121 ? 6.066 23.125 -12.234 1 95.31 121 ARG B N 1
ATOM 2306 C CA . ARG B 1 121 ? 6.219 22.516 -10.914 1 95.31 121 ARG B CA 1
ATOM 2307 C C . ARG B 1 121 ? 4.98 22.75 -10.055 1 95.31 121 ARG B C 1
ATOM 2309 O O . ARG B 1 121 ? 4.383 23.828 -10.109 1 95.31 121 ARG B O 1
ATOM 2316 N N . LEU B 1 122 ? 4.652 21.75 -9.32 1 97 122 LEU B N 1
ATOM 2317 C CA . LEU B 1 122 ? 3.52 21.812 -8.406 1 97 122 LEU B CA 1
ATOM 2318 C C . LEU B 1 122 ? 3.959 22.281 -7.02 1 97 122 LEU B C 1
ATOM 2320 O O . LEU B 1 122 ? 4.965 21.797 -6.488 1 97 122 LEU B O 1
ATOM 2324 N N . ARG B 1 123 ? 3.223 23.25 -6.477 1 97.31 123 ARG B N 1
ATOM 2325 C CA . ARG B 1 123 ? 3.502 23.734 -5.129 1 97.31 123 ARG B CA 1
ATOM 2326 C C . ARG B 1 123 ? 2.217 23.875 -4.324 1 97.31 123 ARG B C 1
ATOM 2328 O O . ARG B 1 123 ? 1.145 24.109 -4.891 1 97.31 123 ARG B O 1
ATOM 2335 N N . LEU B 1 124 ? 2.439 23.812 -3.037 1 97.5 124 LEU B N 1
ATOM 2336 C CA . LEU B 1 124 ? 1.31 24.156 -2.18 1 97.5 124 LEU B CA 1
ATOM 2337 C C . LEU B 1 124 ? 0.998 25.641 -2.256 1 97.5 124 LEU B C 1
ATOM 2339 O O . LEU B 1 124 ? 1.91 26.469 -2.277 1 97.5 124 LEU B O 1
ATOM 2343 N N . SER B 1 125 ? -0.277 25.922 -2.328 1 97.56 125 SER B N 1
ATOM 2344 C CA . SER B 1 125 ? -0.672 27.312 -2.072 1 97.56 125 SER B CA 1
ATOM 2345 C C . SER B 1 125 ? -0.572 27.641 -0.589 1 97.56 125 SER B C 1
ATOM 2347 O O . SER B 1 125 ? -0.379 26.75 0.244 1 97.56 125 SER B O 1
ATOM 2349 N N . GLN B 1 126 ? -0.657 28.938 -0.278 1 96.75 126 GLN B N 1
ATOM 2350 C CA . GLN B 1 126 ? -0.678 29.328 1.126 1 96.75 126 GLN B CA 1
ATOM 2351 C C . GLN B 1 126 ? -1.86 28.703 1.857 1 96.75 126 GLN B C 1
ATOM 2353 O O . GLN B 1 126 ? -1.706 28.188 2.965 1 96.75 126 GLN B O 1
ATOM 2358 N N . ASP B 1 127 ? -2.979 28.766 1.225 1 96.81 127 ASP B N 1
ATOM 2359 C CA . ASP B 1 127 ? -4.176 28.156 1.801 1 96.81 127 ASP B CA 1
ATOM 2360 C C . ASP B 1 127 ? -4.039 26.641 1.881 1 96.81 127 ASP B C 1
ATOM 2362 O O . ASP B 1 127 ? -4.469 26.016 2.857 1 96.81 127 ASP B O 1
ATOM 2366 N N . GLY B 1 128 ? -3.451 26.062 0.872 1 97.81 128 GLY B N 1
ATOM 2367 C CA . GLY B 1 128 ? -3.213 24.625 0.862 1 97.81 128 GLY B CA 1
ATOM 2368 C C . GLY B 1 128 ? -2.309 24.172 1.989 1 97.81 128 GLY B C 1
ATOM 2369 O O . GLY B 1 128 ? -2.564 23.141 2.611 1 97.81 128 GLY B O 1
ATOM 2370 N N . ALA B 1 129 ? -1.322 24.969 2.223 1 97.56 129 ALA B N 1
ATOM 2371 C CA . ALA B 1 129 ? -0.387 24.641 3.297 1 97.56 129 ALA B CA 1
ATOM 2372 C C . ALA B 1 129 ? -1.077 24.703 4.656 1 97.56 129 ALA B C 1
ATOM 2374 O O . ALA B 1 129 ? -0.856 23.828 5.504 1 97.56 129 ALA B O 1
ATOM 2375 N N . LYS B 1 130 ? -1.874 25.688 4.832 1 97.56 130 LYS B N 1
ATOM 2376 C CA . LYS B 1 130 ? -2.611 25.844 6.082 1 97.56 130 LYS B CA 1
ATOM 2377 C C . LYS B 1 130 ? -3.58 24.688 6.293 1 97.56 130 LYS B C 1
ATOM 2379 O O . LYS B 1 130 ? -3.602 24.078 7.363 1 97.56 130 LYS B O 1
ATOM 2384 N N . GLU B 1 131 ? -4.328 24.391 5.289 1 97.12 131 GLU B N 1
ATOM 2385 C CA . GLU B 1 131 ? -5.309 23.312 5.387 1 97.12 131 GLU B CA 1
ATOM 2386 C C . GLU B 1 131 ? -4.625 21.953 5.582 1 97.12 131 GLU B C 1
ATOM 2388 O O . GLU B 1 131 ? -5.07 21.141 6.391 1 97.12 131 GLU B O 1
ATOM 2393 N N . PHE B 1 132 ? -3.582 21.797 4.859 1 97.94 132 PHE B N 1
ATOM 2394 C CA . PHE B 1 132 ? -2.857 20.531 5.004 1 97.94 132 PHE B CA 1
ATOM 2395 C C . PHE B 1 132 ? -2.289 20.391 6.41 1 97.94 132 PHE B C 1
ATOM 2397 O O . PHE B 1 132 ? -2.254 19.297 6.965 1 97.94 132 PHE B O 1
ATOM 2404 N N . GLY B 1 133 ? -1.786 21.438 6.887 1 97.5 133 GLY B N 1
ATOM 2405 C CA . GLY B 1 133 ? -1.289 21.406 8.25 1 97.5 133 GLY B CA 1
ATOM 2406 C C . GLY B 1 133 ? -2.303 20.859 9.242 1 97.5 133 GLY B C 1
ATOM 2407 O O . GLY B 1 133 ? -1.959 20.062 10.117 1 97.5 133 GLY B O 1
ATOM 2408 N N . ARG B 1 134 ? -3.529 21.281 9.148 1 97.31 134 ARG B N 1
ATOM 2409 C CA . ARG B 1 134 ? -4.613 20.781 9.992 1 97.31 134 ARG B CA 1
ATOM 2410 C C . ARG B 1 134 ? -4.84 19.297 9.773 1 97.31 134 ARG B C 1
ATOM 2412 O O . ARG B 1 134 ? -4.973 18.531 10.734 1 97.31 134 ARG B O 1
ATOM 2419 N N . MET B 1 135 ? -4.852 18.922 8.547 1 97.44 135 MET B N 1
ATOM 2420 C CA . MET B 1 135 ? -5.055 17.516 8.195 1 97.44 135 MET B CA 1
ATOM 2421 C C . MET B 1 135 ? -3.93 16.641 8.75 1 97.44 135 MET B C 1
ATOM 2423 O O . MET B 1 135 ? -4.18 15.562 9.273 1 97.44 135 MET B O 1
ATOM 2427 N N . ALA B 1 136 ? -2.758 17.172 8.594 1 97 136 ALA B N 1
ATOM 2428 C CA . ALA B 1 136 ? -1.57 16.438 9 1 97 136 ALA B CA 1
ATOM 2429 C C . ALA B 1 136 ? -1.567 16.188 10.508 1 97 136 ALA B C 1
ATOM 2431 O O . ALA B 1 136 ? -1.188 15.117 10.977 1 97 136 ALA B O 1
ATOM 2432 N N . ARG B 1 137 ? -2.002 17.141 11.227 1 96.81 137 ARG B N 1
ATOM 2433 C CA . ARG B 1 137 ? -2.07 17.016 12.68 1 96.81 137 ARG B CA 1
ATOM 2434 C C . ARG B 1 137 ? -3.076 15.945 13.086 1 96.81 137 ARG B C 1
ATOM 2436 O O . ARG B 1 137 ? -2.785 15.109 13.945 1 96.81 137 ARG B O 1
ATOM 2443 N N . ARG B 1 138 ? -4.215 15.977 12.5 1 97.38 138 ARG B N 1
ATOM 2444 C CA . ARG B 1 138 ? -5.234 14.969 12.789 1 97.38 138 ARG B CA 1
ATOM 2445 C C . ARG B 1 138 ? -4.766 13.578 12.359 1 97.38 138 ARG B C 1
ATOM 2447 O O . ARG B 1 138 ? -4.926 12.609 13.102 1 97.38 138 ARG B O 1
ATOM 2454 N N . HIS B 1 139 ? -4.215 13.539 11.188 1 97.19 139 HIS B N 1
ATOM 2455 C CA . HIS B 1 139 ? -3.666 12.297 10.664 1 97.19 139 HIS B CA 1
ATOM 2456 C C . HIS B 1 139 ? -2.664 11.68 11.641 1 97.19 139 HIS B C 1
ATOM 2458 O O . HIS B 1 139 ? -2.697 10.477 11.898 1 97.19 139 HIS B O 1
ATOM 2464 N N . GLU B 1 140 ? -1.83 12.484 12.148 1 96.56 140 GLU B N 1
ATOM 2465 C CA . GLU B 1 140 ? -0.845 12.031 13.125 1 96.56 140 GLU B CA 1
ATOM 2466 C C . GLU B 1 140 ? -1.524 11.461 14.367 1 96.56 140 GLU B C 1
ATOM 2468 O O . GLU B 1 140 ? -1.116 10.414 14.875 1 96.56 140 GLU B O 1
ATOM 2473 N N . GLU B 1 141 ? -2.539 12.102 14.844 1 96.94 141 GLU B N 1
ATOM 2474 C CA . GLU B 1 141 ? -3.291 11.625 16 1 96.94 141 GLU B CA 1
ATOM 2475 C C . GLU B 1 141 ? -3.895 10.25 15.742 1 96.94 141 GLU B C 1
ATOM 2477 O O . GLU B 1 141 ? -3.885 9.391 16.625 1 96.94 141 GLU B O 1
ATOM 2482 N N . TRP B 1 142 ? -4.418 10.078 14.594 1 96.69 142 TRP B N 1
ATOM 2483 C CA . TRP B 1 142 ? -5.023 8.797 14.25 1 96.69 142 TRP B CA 1
ATOM 2484 C C . TRP B 1 142 ? -3.973 7.691 14.195 1 96.69 142 TRP B C 1
ATOM 2486 O O . TRP B 1 142 ? -4.199 6.586 14.688 1 96.69 142 TRP B O 1
ATOM 2496 N N . VAL B 1 143 ? -2.812 8.023 13.594 1 96.62 143 VAL B N 1
ATOM 2497 C CA . VAL B 1 143 ? -1.729 7.047 13.492 1 96.62 143 VAL B CA 1
ATOM 2498 C C . VAL B 1 143 ? -1.268 6.641 14.891 1 96.62 143 VAL B C 1
ATOM 2500 O O . VAL B 1 143 ? -1.078 5.453 15.164 1 96.62 143 VAL B O 1
ATOM 2503 N N . ILE B 1 144 ? -1.123 7.602 15.742 1 95.94 144 ILE B N 1
ATOM 2504 C CA . ILE B 1 144 ? -0.708 7.352 17.125 1 95.94 144 ILE B CA 1
ATOM 2505 C C . ILE B 1 144 ? -1.716 6.43 17.797 1 95.94 144 ILE B C 1
ATOM 2507 O O . ILE B 1 144 ? -1.331 5.477 18.484 1 95.94 144 ILE B O 1
ATOM 2511 N N . ALA B 1 145 ? -2.99 6.617 17.578 1 94.75 145 ALA B N 1
ATOM 2512 C CA . ALA B 1 145 ? -4.035 5.805 18.203 1 94.75 145 ALA B CA 1
ATOM 2513 C C . ALA B 1 145 ? -4.008 4.375 17.672 1 94.75 145 ALA B C 1
ATOM 2515 O O . ALA B 1 145 ? -4.25 3.426 18.422 1 94.75 145 ALA B O 1
ATOM 2516 N N . LEU B 1 146 ? -3.719 4.195 16.422 1 94.94 146 LEU B N 1
ATOM 2517 C CA . LEU B 1 146 ? -3.754 2.883 15.781 1 94.94 146 LEU B CA 1
ATOM 2518 C C . LEU B 1 146 ? -2.547 2.045 16.188 1 94.94 146 LEU B C 1
ATOM 2520 O O . LEU B 1 146 ? -2.674 0.844 16.438 1 94.94 146 LEU B O 1
ATOM 2524 N N . ILE B 1 147 ? -1.372 2.697 16.281 1 95.94 147 ILE B N 1
ATOM 2525 C CA . ILE B 1 147 ? -0.13 1.959 16.5 1 95.94 147 ILE B CA 1
ATOM 2526 C C . ILE B 1 147 ? 0.269 2.021 17.969 1 95.94 147 ILE B C 1
ATOM 2528 O O . ILE B 1 147 ? 0.977 1.142 18.453 1 95.94 147 ILE B O 1
ATOM 2532 N N . GLY B 1 148 ? -0.203 2.992 18.688 1 93.19 148 GLY B N 1
ATOM 2533 C CA . GLY B 1 148 ? 0.201 3.301 20.047 1 93.19 148 GLY B CA 1
ATOM 2534 C C . GLY B 1 148 ? -0.229 2.248 21.047 1 93.19 148 GLY B C 1
ATOM 2535 O O . GLY B 1 148 ? 0.221 2.254 22.203 1 93.19 148 GLY B O 1
ATOM 2536 N N . GLU B 1 149 ? -1.041 1.318 20.625 1 89.12 149 GLU B N 1
ATOM 2537 C CA . GLU B 1 149 ? -1.468 0.26 21.547 1 89.12 149 GLU B CA 1
ATOM 2538 C C . GLU B 1 149 ? -0.367 -0.779 21.734 1 89.12 149 GLU B C 1
ATOM 2540 O O . GLU B 1 149 ? -0.417 -1.576 22.672 1 89.12 149 GLU B O 1
ATOM 2545 N N . LEU B 1 150 ? 0.575 -0.841 20.891 1 93.12 150 LEU B N 1
ATOM 2546 C CA . LEU B 1 150 ? 1.741 -1.692 21.094 1 93.12 150 LEU B CA 1
ATOM 2547 C C . LEU B 1 150 ? 2.613 -1.159 22.219 1 93.12 150 LEU B C 1
ATOM 2549 O O . LEU B 1 150 ? 2.691 0.053 22.438 1 93.12 150 LEU B O 1
ATOM 2553 N N . SER B 1 151 ? 3.295 -2.057 22.938 1 93.88 151 SER B N 1
ATOM 2554 C CA . SER B 1 151 ? 4.254 -1.614 23.953 1 93.88 151 SER B CA 1
ATOM 2555 C C . SER B 1 151 ? 5.387 -0.812 23.312 1 93.88 151 SER B C 1
ATOM 2557 O O . SER B 1 151 ? 5.684 -0.973 22.125 1 93.88 151 SER B O 1
ATOM 2559 N N . HIS B 1 152 ? 5.977 0.004 24.094 1 94.06 152 HIS B N 1
ATOM 2560 C CA . HIS B 1 152 ? 7.09 0.816 23.609 1 94.06 152 HIS B CA 1
ATOM 2561 C C . HIS B 1 152 ? 8.219 -0.057 23.078 1 94.06 152 HIS B C 1
ATOM 2563 O O . HIS B 1 152 ? 8.836 0.271 22.062 1 94.06 152 HIS B O 1
ATOM 2569 N N . VAL B 1 153 ? 8.414 -1.161 23.75 1 94.12 153 VAL B N 1
ATOM 2570 C CA . VAL B 1 153 ? 9.469 -2.082 23.328 1 94.12 153 VAL B CA 1
ATOM 2571 C C . VAL B 1 153 ? 9.117 -2.689 21.984 1 94.12 153 VAL B C 1
ATOM 2573 O O . VAL B 1 153 ? 9.953 -2.744 21.078 1 94.12 153 VAL B O 1
ATOM 2576 N N . ALA B 1 154 ? 7.887 -3.084 21.812 1 94.38 154 ALA B N 1
ATOM 2577 C CA . ALA B 1 154 ? 7.426 -3.654 20.562 1 94.38 154 ALA B CA 1
ATOM 2578 C C . ALA B 1 154 ? 7.512 -2.633 19.422 1 94.38 154 ALA B C 1
ATOM 2580 O O . ALA B 1 154 ? 7.887 -2.971 18.297 1 94.38 154 ALA B O 1
ATOM 2581 N N . GLN B 1 155 ? 7.172 -1.406 19.734 1 95.94 155 GLN B N 1
ATOM 2582 C CA . GLN B 1 155 ? 7.25 -0.335 18.75 1 95.94 155 GLN B CA 1
ATOM 2583 C C . GLN B 1 155 ? 8.695 -0.105 18.297 1 95.94 155 GLN B C 1
ATOM 2585 O O . GLN B 1 155 ? 8.969 -0.016 17.094 1 95.94 155 GLN B O 1
ATOM 2590 N N . SER B 1 156 ? 9.508 -0.004 19.266 1 96.19 156 SER B N 1
ATOM 2591 C CA . SER B 1 156 ? 10.914 0.24 18.969 1 96.19 156 SER B CA 1
ATOM 2592 C C . SER B 1 156 ? 11.508 -0.888 18.125 1 96.19 156 SER B C 1
ATOM 2594 O O . SER B 1 156 ? 12.234 -0.637 17.172 1 96.19 156 SER B O 1
ATOM 2596 N N . ASP B 1 157 ? 11.188 -2.125 18.469 1 95.06 157 ASP B N 1
ATOM 2597 C CA . ASP B 1 157 ? 11.672 -3.283 17.719 1 95.06 157 ASP B CA 1
ATOM 2598 C C . ASP B 1 157 ? 11.117 -3.285 16.297 1 95.06 157 ASP B C 1
ATOM 2600 O O . ASP B 1 157 ? 11.852 -3.545 15.344 1 95.06 157 ASP B O 1
ATOM 2604 N N . LEU B 1 158 ? 9.883 -3.01 16.188 1 96.5 158 LEU B N 1
ATOM 2605 C CA . LEU B 1 158 ? 9.25 -2.955 14.875 1 96.5 158 LEU B CA 1
ATOM 2606 C C . LEU B 1 158 ? 9.906 -1.896 14 1 96.5 158 LEU B C 1
ATOM 2608 O O . LEU B 1 158 ? 10.234 -2.16 12.836 1 96.5 158 LEU B O 1
ATOM 2612 N N . LEU B 1 159 ? 10.109 -0.73 14.547 1 97.12 159 LEU B N 1
ATOM 2613 C CA . LEU B 1 159 ? 10.758 0.336 13.789 1 97.12 159 LEU B CA 1
ATOM 2614 C C . LEU B 1 159 ? 12.148 -0.085 13.344 1 97.12 159 LEU B C 1
ATOM 2616 O O . LEU B 1 159 ? 12.539 0.167 12.195 1 97.12 159 LEU B O 1
ATOM 2620 N N . GLN B 1 160 ? 12.852 -0.725 14.234 1 96.25 160 GLN B N 1
ATOM 2621 C CA . GLN B 1 160 ? 14.211 -1.151 13.922 1 96.25 160 GLN B CA 1
ATOM 2622 C C . GLN B 1 160 ? 14.227 -2.141 12.766 1 96.25 160 GLN B C 1
ATOM 2624 O O . GLN B 1 160 ? 15.031 -2.002 11.836 1 96.25 160 GLN B O 1
ATOM 2629 N N . HIS B 1 161 ? 13.391 -3.096 12.781 1 95.88 161 HIS B N 1
ATOM 2630 C CA . HIS B 1 161 ? 13.391 -4.125 11.75 1 95.88 161 HIS B CA 1
ATOM 2631 C C . HIS B 1 161 ? 12.859 -3.58 10.43 1 95.88 161 HIS B C 1
ATOM 2633 O O . HIS B 1 161 ? 13.336 -3.971 9.359 1 95.88 161 HIS B O 1
ATOM 2639 N N . LEU B 1 162 ? 11.914 -2.691 10.477 1 97 162 LEU B N 1
ATOM 2640 C CA . LEU B 1 162 ? 11.438 -2.035 9.266 1 97 162 LEU B CA 1
ATOM 2641 C C . LEU B 1 162 ? 12.531 -1.174 8.648 1 97 162 LEU B C 1
ATOM 2643 O O . LEU B 1 162 ? 12.656 -1.104 7.422 1 97 162 LEU B O 1
ATOM 2647 N N . THR B 1 163 ? 13.25 -0.53 9.5 1 96.44 163 THR B N 1
ATOM 2648 C CA . THR B 1 163 ? 14.359 0.294 9.031 1 96.44 163 THR B CA 1
ATOM 2649 C C . THR B 1 163 ? 15.414 -0.563 8.336 1 96.44 163 THR B C 1
ATOM 2651 O O . THR B 1 163 ? 15.93 -0.19 7.281 1 96.44 163 THR B O 1
ATOM 2654 N N . LEU B 1 164 ? 15.703 -1.687 8.945 1 95.25 164 LEU B N 1
ATOM 2655 C CA . LEU B 1 164 ? 16.641 -2.627 8.344 1 95.25 164 LEU B CA 1
ATOM 2656 C C . LEU B 1 164 ? 16.141 -3.104 6.984 1 95.25 164 LEU B C 1
ATOM 2658 O O . LEU B 1 164 ? 16.906 -3.152 6.02 1 95.25 164 LEU B O 1
ATOM 2662 N N . LEU B 1 165 ? 14.93 -3.451 6.906 1 96.25 165 LEU B N 1
ATOM 2663 C CA . LEU B 1 165 ? 14.328 -3.9 5.652 1 96.25 165 LEU B CA 1
ATOM 2664 C C . LEU B 1 165 ? 14.406 -2.809 4.59 1 96.25 165 LEU B C 1
ATOM 2666 O O . LEU B 1 165 ? 14.789 -3.07 3.449 1 96.25 165 LEU B O 1
ATOM 2670 N N . LYS B 1 166 ? 14.062 -1.604 4.945 1 95.25 166 LYS B N 1
ATOM 2671 C CA . LYS B 1 166 ? 14.094 -0.48 4.012 1 95.25 166 LYS B CA 1
ATOM 2672 C C . LYS B 1 166 ? 15.5 -0.281 3.449 1 95.25 166 LYS B C 1
ATOM 2674 O O . LYS B 1 166 ? 15.664 -0.036 2.252 1 95.25 166 LYS B O 1
ATOM 2679 N N . ARG B 1 167 ? 16.453 -0.333 4.266 1 93.75 167 ARG B N 1
ATOM 2680 C CA . ARG B 1 167 ? 17.828 -0.165 3.844 1 93.75 167 ARG B CA 1
ATOM 2681 C C . ARG B 1 167 ? 18.219 -1.215 2.809 1 93.75 167 ARG B C 1
ATOM 2683 O O . ARG B 1 167 ? 18.906 -0.908 1.834 1 93.75 167 ARG B O 1
ATOM 2690 N N . ARG B 1 168 ? 17.781 -2.373 3.061 1 92.06 168 ARG B N 1
ATOM 2691 C CA . ARG B 1 168 ? 18.078 -3.457 2.133 1 92.06 168 ARG B CA 1
ATOM 2692 C C . ARG B 1 168 ? 17.375 -3.252 0.799 1 92.06 168 ARG B C 1
ATOM 2694 O O . ARG B 1 168 ? 17.938 -3.516 -0.261 1 92.06 168 ARG B O 1
ATOM 2701 N N . LEU B 1 169 ? 16.156 -2.84 0.886 1 92.81 169 LEU B N 1
ATOM 2702 C CA . LEU B 1 169 ? 15.367 -2.605 -0.324 1 92.81 169 LEU B CA 1
ATOM 2703 C C . LEU B 1 169 ? 15.969 -1.467 -1.144 1 92.81 169 LEU B C 1
ATOM 2705 O O . LEU B 1 169 ? 15.875 -1.465 -2.373 1 92.81 169 LEU B O 1
ATOM 2709 N N . ASP B 1 170 ? 16.547 -0.513 -0.52 1 87.94 170 ASP B N 1
ATOM 2710 C CA . ASP B 1 170 ? 17.172 0.623 -1.192 1 87.94 170 ASP B CA 1
ATOM 2711 C C . ASP B 1 170 ? 18.438 0.191 -1.948 1 87.94 170 ASP B C 1
ATOM 2713 O O . ASP B 1 170 ? 18.812 0.821 -2.938 1 87.94 170 ASP B O 1
ATOM 2717 N N . LYS B 1 171 ? 19.016 -0.811 -1.438 1 83.06 171 LYS B N 1
ATOM 2718 C CA . LYS B 1 171 ? 20.219 -1.334 -2.1 1 83.06 171 LYS B CA 1
ATOM 2719 C C . LYS B 1 171 ? 19.844 -2.098 -3.367 1 83.06 171 LYS B C 1
ATOM 2721 O O . LYS B 1 171 ? 20.656 -2.193 -4.297 1 83.06 171 LYS B O 1
ATOM 2726 N N . HIS B 1 172 ? 18.719 -2.689 -3.404 1 70.12 172 HIS B N 1
ATOM 2727 C CA . HIS B 1 172 ? 18.297 -3.473 -4.559 1 70.12 172 HIS B CA 1
ATOM 2728 C C . HIS B 1 172 ? 17.578 -2.598 -5.578 1 70.12 172 HIS B C 1
ATOM 2730 O O . HIS B 1 172 ? 17.203 -3.072 -6.652 1 70.12 172 HIS B O 1
ATOM 2736 N N . ALA B 1 173 ? 17.312 -1.312 -5.348 1 58.38 173 ALA B N 1
ATOM 2737 C CA . ALA B 1 173 ? 16.656 -0.427 -6.305 1 58.38 173 ALA B CA 1
ATOM 2738 C C . ALA B 1 173 ? 17.656 0.183 -7.273 1 58.38 173 ALA B C 1
ATOM 2740 O O . ALA B 1 173 ? 18.797 0.445 -6.906 1 58.38 173 ALA B O 1
#

InterPro domains:
  IPR000835 MarR-type HTH domain [PF12802] (61-118)
  IPR000835 MarR-type HTH domain [PR00598] (79-95)
  IPR000835 MarR-type HTH domain [PR00598] (96-111)
  IPR000835 MarR-type HTH domain [PR00598] (115-131)
  IPR000835 MarR-type HTH domain [PS50995] (31-170)
  IPR000835 MarR-type HTH domain [SM00347] (54-155)
  IPR036388 Winged helix-like DNA-binding domain superfamily [G3DSA:1.10.10.10] (22-171)
  IPR036390 Winged helix DNA-binding domain superfamily [SSF46785] (26-170)
  IPR039422 Transcription regulators MarR/SlyA-like [PTHR33164] (26-171)

Sequence (346 aa):
MDATVKRKVRSAKSARPAPPVEPAPESDGAHLELRIWLRLLACATRIEKALNARLRKEFNTTLARFDLLAQLARRPEGASMSEVSDLLMVSNGAITALVQKLEADGMIHREVDAEDRRTFRLRLSQDGAKEFGRMARRHEEWVIALIGELSHVAQSDLLQHLTLLKRRLDKHAMDATVKRKVRSAKSARPAPPVEPAPESDGAHLELRIWLRLLACATRIEKALNARLRKEFNTTLARFDLLAQLARRPEGASMSEVSDLLMVSNGAITALVQKLEADGMIHREVDAEDRRTFRLRLSQDGAKEFGRMARRHEEWVIALIGELSHVAQSDLLQHLTLLKRRLDKHA

pLDDT: mean 82.59, std 22.83, range [27.53, 98.12]